Protein AF-A0A969BG82-F1 (afdb_monomer_lite)

Structure (mmCIF, N/CA/C/O backbone):
data_AF-A0A969BG82-F1
#
_entry.id   AF-A0A969BG82-F1
#
loop_
_atom_site.group_PDB
_atom_site.id
_atom_site.type_symbol
_atom_site.label_atom_id
_atom_site.label_alt_id
_atom_site.label_comp_id
_atom_site.label_asym_id
_atom_site.label_entity_id
_atom_site.label_seq_id
_atom_site.pdbx_PDB_ins_code
_atom_site.Cartn_x
_atom_site.Cartn_y
_atom_site.Cartn_z
_atom_site.occupancy
_atom_site.B_iso_or_equiv
_atom_site.auth_seq_id
_atom_site.auth_comp_id
_atom_site.auth_asym_id
_atom_site.auth_atom_id
_atom_site.pdbx_PDB_model_num
ATOM 1 N N . MET A 1 1 ? 8.110 -9.210 -85.775 1.00 44.56 1 MET A N 1
ATOM 2 C CA . MET A 1 1 ? 8.665 -10.424 -85.147 1.00 44.56 1 MET A CA 1
ATOM 3 C C . MET A 1 1 ? 9.737 -9.973 -84.165 1.00 44.56 1 MET A C 1
ATOM 5 O O . MET A 1 1 ? 10.872 -9.786 -84.565 1.00 44.56 1 MET A O 1
ATOM 9 N N . PHE A 1 2 ? 9.349 -9.672 -82.926 1.00 46.12 2 PHE A N 1
ATOM 10 C CA . PHE A 1 2 ? 10.279 -9.348 -81.841 1.00 46.12 2 PHE A CA 1
ATOM 11 C C . PHE A 1 2 ? 9.770 -10.081 -80.601 1.00 46.12 2 PHE A C 1
ATOM 13 O O . PHE A 1 2 ? 8.845 -9.625 -79.936 1.00 46.12 2 PHE A O 1
ATOM 20 N N . GLU A 1 3 ? 10.301 -11.277 -80.367 1.00 50.00 3 GLU A N 1
ATOM 21 C CA . GLU A 1 3 ? 10.049 -12.041 -79.147 1.00 50.00 3 GLU A CA 1
ATOM 22 C C . GLU A 1 3 ? 10.925 -11.455 -78.037 1.00 50.00 3 GLU A C 1
ATOM 24 O O . GLU A 1 3 ? 12.129 -11.701 -77.978 1.00 50.00 3 GLU A O 1
ATOM 29 N N . HIS A 1 4 ? 10.333 -10.644 -77.160 1.00 55.38 4 HIS A N 1
ATOM 30 C CA . HIS A 1 4 ? 11.001 -10.231 -75.930 1.00 55.38 4 HIS A CA 1
ATOM 31 C C . HIS A 1 4 ? 10.999 -11.418 -74.963 1.00 55.38 4 HIS A C 1
ATOM 33 O O . HIS A 1 4 ? 10.015 -11.693 -74.275 1.00 55.38 4 HIS A O 1
ATOM 39 N N . LYS A 1 5 ? 12.109 -12.156 -74.949 1.00 58.31 5 LYS A N 1
ATOM 40 C CA . LYS A 1 5 ? 12.371 -13.230 -73.995 1.00 58.31 5 LYS A CA 1
ATOM 41 C C . LYS A 1 5 ? 12.542 -12.604 -72.610 1.00 58.31 5 LYS A C 1
ATOM 43 O O . LYS A 1 5 ? 13.516 -11.902 -72.359 1.00 58.31 5 LYS A O 1
ATOM 48 N N . ILE A 1 6 ? 11.559 -12.804 -71.738 1.00 65.38 6 ILE A N 1
ATOM 49 C CA . ILE A 1 6 ? 11.626 -12.357 -70.347 1.00 65.38 6 ILE A CA 1
ATOM 50 C C . ILE A 1 6 ? 12.558 -13.330 -69.623 1.00 65.38 6 ILE A C 1
ATOM 52 O O . ILE A 1 6 ? 12.184 -14.470 -69.355 1.00 65.38 6 ILE A O 1
ATOM 56 N N . GLU A 1 7 ? 13.788 -12.904 -69.351 1.00 61.59 7 GLU A N 1
ATOM 57 C CA . GLU A 1 7 ? 14.673 -13.629 -68.445 1.00 61.59 7 GLU A CA 1
ATOM 58 C C . GLU A 1 7 ? 14.149 -13.442 -67.022 1.00 61.59 7 GLU A C 1
ATOM 60 O O . GLU A 1 7 ? 14.086 -12.330 -66.494 1.00 61.59 7 GLU A O 1
ATOM 65 N N . THR A 1 8 ? 13.718 -14.539 -66.402 1.00 59.56 8 THR A N 1
ATOM 66 C CA . THR A 1 8 ? 13.385 -14.567 -64.981 1.00 59.56 8 THR A CA 1
ATOM 67 C C . THR A 1 8 ? 14.682 -14.385 -64.202 1.00 59.56 8 THR A C 1
ATOM 69 O O . THR A 1 8 ? 15.376 -15.364 -63.920 1.00 59.56 8 THR A O 1
ATOM 72 N N . VAL A 1 9 ? 15.032 -13.130 -63.903 1.00 58.47 9 VAL A N 1
ATOM 73 C CA . VAL A 1 9 ? 16.083 -12.810 -62.935 1.00 58.47 9 VAL A CA 1
ATOM 74 C C . VAL A 1 9 ? 15.801 -13.601 -61.669 1.00 58.47 9 VAL A C 1
ATOM 76 O O . VAL A 1 9 ? 14.679 -13.607 -61.160 1.00 58.47 9 VAL A O 1
ATOM 79 N N . GLU A 1 10 ? 16.826 -14.348 -61.276 1.00 58.97 10 GLU A N 1
ATOM 80 C CA . GLU A 1 10 ? 16.863 -15.310 -60.191 1.00 58.97 10 GLU A CA 1
ATOM 81 C C . GLU A 1 10 ? 15.908 -14.919 -59.069 1.00 58.97 10 GLU A C 1
ATOM 83 O O . GLU A 1 10 ? 15.983 -13.819 -58.520 1.00 58.97 10 GLU A O 1
ATOM 88 N N . THR A 1 11 ? 14.990 -15.832 -58.744 1.00 53.72 11 THR A N 1
ATOM 89 C CA . THR A 1 11 ? 14.126 -15.735 -57.571 1.00 53.72 11 THR A CA 1
ATOM 90 C C . THR A 1 11 ? 14.967 -15.233 -56.407 1.00 53.72 11 THR A C 1
ATOM 92 O O . THR A 1 11 ? 15.864 -15.953 -55.960 1.00 53.72 11 THR A O 1
ATOM 95 N N . LEU A 1 12 ? 14.709 -14.001 -55.956 1.00 54.78 12 LEU A N 1
ATOM 96 C CA . LEU A 1 12 ? 15.297 -13.437 -54.750 1.00 54.78 12 LEU A CA 1
ATOM 97 C C . LEU A 1 12 ? 15.125 -14.489 -53.657 1.00 54.78 12 LEU A C 1
ATOM 99 O O . LEU A 1 12 ? 14.021 -14.705 -53.155 1.00 54.78 12 LEU A O 1
ATOM 103 N N . LYS A 1 13 ? 16.210 -15.203 -53.339 1.00 54.97 13 LYS A N 1
ATOM 104 C CA . LYS A 1 13 ? 16.274 -16.110 -52.201 1.00 54.97 13 LYS A CA 1
ATOM 105 C C . LYS A 1 13 ? 16.159 -15.217 -50.977 1.00 54.97 13 LYS A C 1
ATOM 107 O O . LYS A 1 13 ? 17.162 -14.770 -50.430 1.00 54.97 13 LYS A O 1
ATOM 112 N N . ILE A 1 14 ? 14.929 -14.932 -50.565 1.00 59.69 14 ILE A N 1
ATOM 113 C CA . ILE A 1 14 ? 14.624 -14.392 -49.246 1.00 59.69 14 ILE A CA 1
ATOM 114 C C . ILE A 1 14 ? 14.949 -15.537 -48.282 1.00 59.69 14 ILE A C 1
ATOM 116 O O . ILE A 1 14 ? 14.096 -16.334 -47.903 1.00 59.69 14 ILE A O 1
ATOM 120 N N . GLY A 1 15 ? 16.242 -15.699 -48.000 1.00 56.12 15 GLY A N 1
ATOM 121 C CA . GLY A 1 15 ? 16.802 -16.714 -47.121 1.00 56.12 15 GLY A CA 1
ATOM 122 C C . GLY A 1 15 ? 16.526 -16.346 -45.674 1.00 56.12 15 GLY A C 1
ATOM 123 O O . GLY A 1 15 ? 17.444 -16.017 -44.931 1.00 56.12 15 GLY A O 1
ATOM 124 N N . PHE A 1 16 ? 15.256 -16.346 -45.281 1.00 62.94 16 PHE A N 1
ATOM 125 C CA . PHE A 1 16 ? 14.874 -16.239 -43.882 1.00 62.94 16 PHE A CA 1
ATOM 126 C C . PHE A 1 16 ? 14.887 -17.651 -43.294 1.00 62.94 16 PHE A C 1
ATOM 128 O O . PHE A 1 16 ? 13.926 -18.408 -43.428 1.00 62.94 16 PHE A O 1
ATOM 135 N N . ASP A 1 17 ? 16.015 -18.048 -42.704 1.00 76.31 17 ASP A N 1
ATOM 136 C CA . ASP A 1 17 ? 16.112 -19.337 -42.022 1.00 76.31 17 ASP A CA 1
ATOM 137 C C . ASP A 1 17 ? 15.240 -19.299 -40.755 1.00 76.31 17 ASP A C 1
ATOM 139 O O . ASP A 1 17 ? 15.523 -18.577 -39.794 1.00 76.31 17 ASP A O 1
ATOM 143 N N . ILE A 1 18 ? 14.146 -20.066 -40.761 1.00 78.00 18 ILE A N 1
ATOM 144 C CA . ILE A 1 18 ? 13.167 -20.157 -39.666 1.00 78.00 18 ILE A CA 1
ATOM 145 C C . ILE A 1 18 ? 13.864 -20.559 -38.356 1.00 78.00 18 ILE A C 1
ATOM 147 O O . ILE A 1 18 ? 13.463 -20.112 -37.280 1.00 78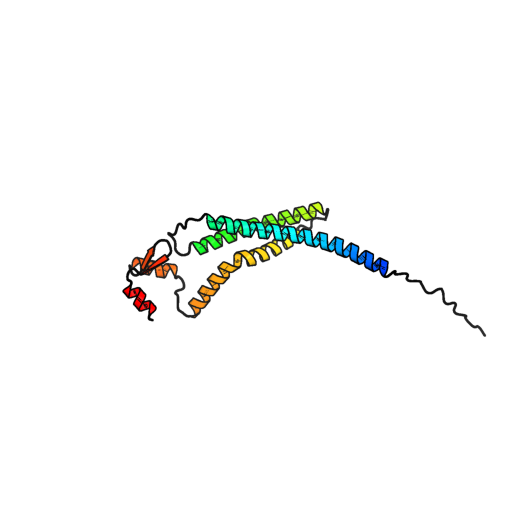.00 18 ILE A O 1
ATOM 151 N N . LYS A 1 19 ? 14.953 -21.340 -38.439 1.00 81.06 19 LYS A N 1
ATOM 152 C CA . LYS A 1 19 ? 15.776 -21.710 -37.278 1.00 81.06 19 LYS A CA 1
ATOM 153 C C . LYS A 1 19 ? 16.417 -20.486 -36.628 1.00 81.06 19 LYS A C 1
ATOM 155 O O . LYS A 1 19 ? 16.350 -20.343 -35.412 1.00 81.06 19 LYS A O 1
ATOM 160 N N . SER A 1 20 ? 16.973 -19.580 -37.427 1.00 79.62 20 SER A N 1
ATOM 161 C CA . SER A 1 20 ? 17.591 -18.339 -36.949 1.00 79.62 20 SER A CA 1
ATOM 162 C C . SER A 1 20 ? 16.562 -17.398 -36.323 1.00 79.62 20 SER A C 1
ATOM 164 O O . SER A 1 20 ? 16.831 -16.807 -35.280 1.00 79.62 20 SER A O 1
ATOM 166 N N . CYS A 1 21 ? 15.354 -17.318 -36.893 1.00 82.19 21 CYS A N 1
ATOM 167 C CA . CYS A 1 21 ? 14.253 -16.543 -36.314 1.00 82.19 21 CYS A CA 1
ATOM 168 C C . CYS A 1 21 ? 13.789 -17.116 -34.965 1.00 82.19 21 CYS A C 1
ATOM 170 O O . CYS A 1 21 ? 13.534 -16.359 -34.027 1.00 82.19 21 CYS A O 1
ATOM 172 N N . LEU A 1 22 ? 13.707 -18.446 -34.851 1.00 84.88 22 LEU A N 1
ATOM 173 C CA . LEU A 1 22 ? 13.316 -19.120 -33.614 1.00 84.88 22 LEU A CA 1
ATOM 174 C C . LEU A 1 22 ? 14.375 -18.936 -32.522 1.00 84.88 22 LEU A C 1
ATOM 176 O O . LEU A 1 22 ? 14.034 -18.576 -31.400 1.00 84.88 22 LEU A O 1
ATOM 180 N N . ILE A 1 23 ? 15.654 -19.128 -32.857 1.00 85.94 23 ILE A N 1
ATOM 181 C CA . ILE A 1 23 ? 16.779 -18.931 -31.932 1.00 85.94 23 ILE A CA 1
ATOM 182 C C . ILE A 1 23 ? 16.812 -17.481 -31.444 1.00 85.94 23 ILE A C 1
ATOM 184 O O . ILE A 1 23 ? 16.885 -17.243 -30.240 1.00 85.94 23 ILE A O 1
ATOM 188 N N . PHE A 1 24 ? 16.694 -16.516 -32.359 1.00 86.75 24 PHE A N 1
ATOM 189 C CA . PHE A 1 24 ? 16.671 -15.101 -32.004 1.00 86.75 24 PHE A CA 1
ATOM 190 C C . PHE A 1 24 ? 15.484 -14.764 -31.098 1.00 86.75 24 PHE A C 1
ATOM 192 O O . PHE A 1 24 ? 15.686 -14.170 -30.043 1.00 86.75 24 PHE A O 1
ATOM 199 N N . GLY A 1 25 ? 14.273 -15.210 -31.454 1.00 87.75 25 GLY A N 1
ATOM 200 C CA . GLY A 1 25 ? 13.064 -14.977 -30.664 1.00 87.75 25 GLY A CA 1
ATOM 201 C C . GLY A 1 25 ? 13.132 -15.583 -29.260 1.00 87.75 25 GLY A C 1
ATOM 202 O O . GLY A 1 25 ? 12.718 -14.941 -28.293 1.00 87.75 25 GLY A O 1
ATOM 203 N N . LEU A 1 26 ? 13.698 -16.786 -29.125 1.00 88.44 26 LEU A N 1
ATOM 204 C CA . LEU A 1 26 ? 13.827 -17.471 -27.837 1.00 88.44 26 LEU A CA 1
ATOM 205 C C . LEU A 1 26 ? 14.875 -16.796 -26.943 1.00 88.44 26 LEU A C 1
ATOM 207 O O . LEU A 1 26 ? 14.617 -16.573 -25.762 1.00 88.44 26 LEU A O 1
ATOM 211 N N . ILE A 1 27 ? 16.019 -16.405 -27.513 1.00 88.69 27 ILE A N 1
ATOM 212 C CA . ILE A 1 27 ? 17.067 -15.662 -26.801 1.00 88.69 27 ILE A CA 1
ATOM 213 C C . ILE A 1 27 ? 16.538 -14.291 -26.370 1.00 88.69 27 ILE A C 1
ATOM 215 O O . ILE A 1 27 ? 16.632 -13.940 -25.194 1.00 88.69 27 ILE A O 1
ATOM 219 N N . SER A 1 28 ? 15.925 -13.532 -27.283 1.00 85.25 28 SER A N 1
ATOM 220 C CA . SER A 1 28 ? 15.382 -12.210 -26.963 1.00 85.25 28 SER A CA 1
ATOM 221 C C . SER A 1 28 ? 14.251 -12.292 -25.943 1.00 85.25 28 SER A C 1
ATOM 223 O O . SER A 1 28 ? 14.208 -11.495 -25.009 1.00 85.25 28 SER A O 1
ATOM 225 N N . GLY A 1 29 ? 13.355 -13.271 -26.089 1.00 87.38 29 GLY A N 1
ATOM 226 C CA . GLY A 1 29 ? 12.220 -13.467 -25.193 1.00 87.38 29 GLY A CA 1
ATOM 227 C C . GLY A 1 29 ? 12.660 -13.859 -23.786 1.00 87.38 29 GLY A C 1
ATOM 228 O O . GLY A 1 29 ? 12.147 -13.306 -22.815 1.00 87.38 29 GLY A O 1
ATOM 229 N N . LEU A 1 30 ? 13.647 -14.751 -23.664 1.00 90.44 30 LEU A N 1
ATOM 230 C CA . LEU A 1 30 ? 14.174 -15.173 -22.368 1.00 90.44 30 LEU A CA 1
ATOM 231 C C . LEU A 1 30 ? 14.923 -14.035 -21.666 1.00 90.44 30 LEU A C 1
ATOM 233 O O . LEU A 1 30 ? 14.703 -13.806 -20.479 1.00 90.44 30 LEU A O 1
ATOM 237 N N . ILE A 1 31 ? 15.761 -13.292 -22.394 1.00 85.94 31 ILE A N 1
ATOM 238 C CA . ILE A 1 31 ? 16.505 -12.152 -21.842 1.00 85.94 31 ILE A CA 1
ATOM 239 C C . ILE A 1 31 ? 15.531 -11.065 -21.375 1.00 85.94 31 ILE A C 1
ATOM 241 O O . ILE A 1 31 ? 15.581 -10.649 -20.217 1.00 85.94 31 ILE A O 1
ATOM 245 N N . LEU A 1 32 ? 14.604 -10.638 -22.237 1.00 82.62 32 LEU A N 1
ATOM 246 C CA . LEU A 1 32 ? 13.635 -9.594 -21.895 1.00 82.62 32 LEU A CA 1
ATOM 247 C C . LEU A 1 32 ? 12.694 -10.039 -20.775 1.00 82.62 32 LEU A C 1
ATOM 249 O O . LEU A 1 32 ? 12.456 -9.277 -19.838 1.00 82.62 32 LEU A O 1
ATOM 253 N N . GLY A 1 33 ? 12.185 -11.269 -20.842 1.00 84.00 33 GLY A N 1
ATOM 254 C CA . GLY A 1 33 ? 11.274 -11.825 -19.847 1.00 84.00 33 GLY A CA 1
ATOM 255 C C . GLY A 1 33 ? 11.923 -11.970 -18.473 1.00 84.00 33 GLY A C 1
ATOM 256 O O . GLY A 1 33 ? 11.320 -11.591 -17.472 1.00 84.00 33 GLY A O 1
ATOM 257 N N . LEU A 1 34 ? 13.167 -12.452 -18.409 1.00 85.81 34 LEU A N 1
ATOM 258 C CA . LEU A 1 34 ? 13.876 -12.612 -17.140 1.00 85.81 34 LEU A CA 1
ATOM 259 C C . LEU A 1 34 ? 14.250 -11.260 -16.524 1.00 85.81 34 LEU A C 1
ATOM 261 O O . LEU A 1 34 ? 14.059 -11.072 -15.326 1.00 85.81 34 LEU A O 1
ATOM 265 N N . ILE A 1 35 ? 14.731 -10.305 -17.327 1.00 81.25 35 ILE A N 1
ATOM 266 C CA . ILE A 1 35 ? 15.088 -8.962 -16.844 1.00 81.25 35 ILE A CA 1
ATOM 267 C C . ILE A 1 35 ? 13.845 -8.246 -16.312 1.00 81.25 35 ILE A C 1
ATOM 269 O O . ILE A 1 35 ? 13.838 -7.775 -15.175 1.00 81.25 35 ILE A O 1
ATOM 273 N N . THR A 1 36 ? 12.773 -8.196 -17.104 1.00 77.06 36 THR A N 1
ATOM 274 C CA . THR A 1 36 ? 11.528 -7.531 -16.693 1.00 77.06 36 THR A CA 1
ATOM 275 C C . THR A 1 36 ? 10.890 -8.241 -15.503 1.00 77.06 36 THR A C 1
ATOM 277 O O . THR A 1 36 ? 10.567 -7.595 -14.506 1.00 77.06 36 THR A O 1
ATOM 280 N N . GLY A 1 37 ? 10.770 -9.568 -15.559 1.00 82.50 37 GLY A N 1
ATOM 281 C CA . GLY A 1 37 ? 10.187 -10.378 -14.495 1.00 82.50 37 GLY A CA 1
ATOM 282 C C . GLY A 1 37 ? 10.938 -10.243 -13.174 1.00 82.50 37 GLY A C 1
ATOM 283 O O . GLY A 1 37 ? 10.302 -10.076 -12.135 1.00 82.50 37 GLY A O 1
ATOM 284 N N . LEU A 1 38 ? 12.274 -10.240 -13.199 1.00 82.69 38 LEU A N 1
ATOM 285 C CA . LEU A 1 38 ? 13.073 -10.076 -11.989 1.00 82.69 38 LEU A CA 1
ATOM 286 C C . LEU A 1 38 ? 12.943 -8.660 -11.422 1.00 82.69 38 LEU A C 1
ATOM 288 O O . LEU A 1 38 ? 12.729 -8.521 -10.225 1.00 82.69 38 LEU A O 1
ATOM 292 N N . ILE A 1 39 ? 13.002 -7.620 -12.260 1.00 79.12 39 ILE A N 1
ATOM 293 C CA . ILE A 1 39 ? 12.856 -6.225 -11.816 1.00 79.12 39 ILE A CA 1
ATOM 294 C C . ILE A 1 39 ? 11.498 -6.014 -11.143 1.00 79.12 39 ILE A C 1
ATOM 296 O O . ILE A 1 39 ? 11.435 -5.597 -9.986 1.00 79.12 39 ILE A O 1
ATOM 300 N N . TYR A 1 40 ? 10.405 -6.330 -11.839 1.00 74.50 40 TYR A N 1
ATOM 301 C CA . TYR A 1 40 ? 9.070 -6.133 -11.282 1.00 74.50 40 TYR A CA 1
ATOM 302 C C . TYR A 1 40 ? 8.827 -7.074 -10.096 1.00 74.50 40 TYR A C 1
ATOM 304 O O . TYR A 1 40 ? 8.364 -6.629 -9.048 1.00 74.50 40 TYR A O 1
ATOM 312 N N . GLY A 1 41 ? 9.205 -8.347 -10.206 1.00 81.12 41 GLY A N 1
ATOM 313 C CA . GLY A 1 41 ? 9.038 -9.330 -9.137 1.00 81.12 41 GLY A CA 1
ATOM 314 C C . GLY A 1 41 ? 9.741 -8.927 -7.840 1.00 81.12 41 GLY A C 1
ATOM 315 O O . GLY A 1 41 ? 9.132 -9.007 -6.772 1.00 81.12 41 GLY A O 1
ATOM 316 N N . LEU A 1 42 ? 10.979 -8.428 -7.919 1.00 80.75 42 LEU A N 1
ATOM 317 C CA . LEU A 1 42 ? 11.729 -8.000 -6.737 1.00 80.75 42 LEU A CA 1
ATOM 318 C C . LEU A 1 42 ? 11.107 -6.755 -6.101 1.00 80.75 42 LEU A C 1
ATOM 320 O O . LEU A 1 42 ? 10.936 -6.723 -4.886 1.00 80.75 42 LEU A O 1
ATOM 324 N N . ILE A 1 43 ? 10.727 -5.758 -6.910 1.00 76.50 43 ILE A N 1
ATOM 325 C CA . ILE A 1 43 ? 10.096 -4.522 -6.425 1.00 76.50 43 ILE A CA 1
ATOM 326 C C . ILE A 1 43 ? 8.791 -4.857 -5.693 1.00 76.50 43 ILE A C 1
ATOM 328 O O . ILE A 1 43 ? 8.635 -4.534 -4.515 1.00 76.50 43 ILE A O 1
ATOM 332 N N . PHE A 1 44 ? 7.866 -5.552 -6.359 1.00 74.62 44 PHE A N 1
ATOM 333 C CA . PHE A 1 44 ? 6.563 -5.886 -5.780 1.00 74.62 44 PHE A CA 1
ATOM 334 C C . PHE A 1 44 ? 6.692 -6.850 -4.588 1.00 74.62 44 PHE A C 1
ATOM 336 O O . PHE A 1 44 ? 5.995 -6.680 -3.583 1.00 74.62 44 PHE A O 1
ATOM 343 N N . GLY A 1 45 ? 7.599 -7.829 -4.663 1.00 81.12 45 GLY A N 1
ATOM 344 C CA . GLY A 1 45 ? 7.848 -8.809 -3.604 1.00 81.12 45 GLY A CA 1
ATOM 345 C C . GLY A 1 45 ? 8.439 -8.190 -2.337 1.00 81.12 45 GLY A C 1
ATOM 346 O O . GLY A 1 45 ? 7.925 -8.431 -1.246 1.00 81.12 45 GLY A O 1
ATOM 347 N N . LEU A 1 46 ? 9.463 -7.338 -2.462 1.00 79.56 46 LEU A N 1
ATOM 348 C CA . LEU A 1 46 ? 10.063 -6.647 -1.314 1.00 79.56 46 LEU A CA 1
ATOM 349 C C . LEU A 1 46 ? 9.067 -5.710 -0.642 1.00 79.56 46 LEU A C 1
ATOM 351 O O . LEU A 1 46 ? 8.940 -5.735 0.580 1.00 79.56 46 LEU A O 1
ATOM 355 N N . ILE A 1 47 ? 8.340 -4.914 -1.427 1.00 74.88 47 ILE A N 1
ATOM 356 C CA . ILE A 1 47 ? 7.372 -3.952 -0.893 1.00 74.88 47 ILE A CA 1
ATOM 357 C C . ILE A 1 47 ? 6.249 -4.684 -0.154 1.00 74.88 47 ILE A C 1
ATOM 359 O O . ILE A 1 47 ? 5.957 -4.362 0.997 1.00 74.88 47 ILE A O 1
ATOM 363 N N . SER A 1 48 ? 5.641 -5.694 -0.785 1.00 72.94 48 SER A N 1
ATOM 364 C CA . SER A 1 48 ? 4.555 -6.461 -0.163 1.00 72.94 48 SER A CA 1
ATOM 365 C C . SER A 1 48 ? 5.025 -7.225 1.078 1.00 72.94 48 SER A C 1
ATOM 367 O O . SER A 1 48 ? 4.368 -7.155 2.118 1.00 72.94 48 SER A O 1
ATOM 369 N N . GLY A 1 49 ? 6.185 -7.884 1.011 1.00 79.81 49 GLY A N 1
ATOM 370 C CA . GLY A 1 49 ? 6.776 -8.616 2.130 1.00 79.81 49 GLY A CA 1
ATOM 371 C C . GLY A 1 49 ? 7.105 -7.719 3.324 1.00 79.81 49 GLY A C 1
ATOM 372 O O . GLY A 1 49 ? 6.754 -8.058 4.455 1.00 79.81 49 GLY A O 1
ATOM 373 N N . LEU A 1 50 ? 7.702 -6.546 3.085 1.00 77.94 50 LEU A N 1
ATOM 374 C CA . LEU A 1 50 ? 7.984 -5.559 4.132 1.00 77.94 50 LEU A CA 1
ATOM 375 C C . LEU A 1 50 ? 6.698 -5.052 4.781 1.00 77.94 50 LEU A C 1
ATOM 377 O O . LEU A 1 50 ? 6.606 -5.049 6.005 1.00 77.94 50 LEU A O 1
ATOM 381 N N . ILE A 1 51 ? 5.691 -4.671 3.992 1.00 72.56 51 ILE A N 1
ATOM 382 C CA . ILE A 1 51 ? 4.421 -4.156 4.523 1.00 72.56 51 ILE A CA 1
ATOM 383 C C . ILE A 1 51 ? 3.718 -5.223 5.371 1.00 72.56 51 ILE A C 1
ATOM 385 O O . ILE A 1 51 ? 3.328 -4.946 6.506 1.00 72.56 51 ILE A O 1
ATOM 389 N N . VAL A 1 52 ? 3.577 -6.449 4.856 1.00 73.88 52 VAL A N 1
ATOM 390 C CA . VAL A 1 52 ? 2.885 -7.543 5.559 1.00 73.88 52 VAL A CA 1
ATOM 391 C C . VAL A 1 52 ? 3.658 -7.986 6.800 1.00 73.88 52 VAL A C 1
ATOM 393 O O . VAL A 1 52 ? 3.049 -8.200 7.853 1.00 73.88 52 VAL A O 1
ATOM 396 N N . GLY A 1 53 ? 4.985 -8.088 6.701 1.00 77.75 53 GLY A N 1
ATOM 397 C CA . GLY A 1 53 ? 5.861 -8.444 7.813 1.00 77.75 53 GLY A CA 1
ATOM 398 C C . GLY A 1 53 ? 5.794 -7.419 8.942 1.00 77.75 53 GLY A C 1
ATOM 399 O O . GLY A 1 53 ? 5.546 -7.789 10.090 1.00 77.75 53 GLY A O 1
ATOM 400 N N . LEU A 1 54 ? 5.909 -6.125 8.622 1.00 71.00 54 LEU A N 1
ATOM 401 C CA . LEU A 1 54 ? 5.807 -5.053 9.616 1.00 71.00 54 LEU A CA 1
ATOM 402 C C . LEU A 1 54 ? 4.397 -4.982 10.220 1.00 71.00 54 LEU A C 1
ATOM 404 O O . LEU A 1 54 ? 4.254 -4.865 11.435 1.00 71.00 54 LEU A O 1
ATOM 408 N N . ALA A 1 55 ? 3.348 -5.099 9.398 1.00 68.44 55 ALA A N 1
ATOM 409 C CA . ALA A 1 55 ? 1.961 -5.062 9.864 1.00 68.44 55 ALA A CA 1
ATOM 410 C C . ALA A 1 55 ? 1.629 -6.231 10.801 1.00 68.44 55 ALA A C 1
ATOM 412 O O . ALA A 1 55 ? 0.859 -6.063 11.748 1.00 68.44 55 ALA A O 1
ATOM 413 N N . SER A 1 56 ? 2.197 -7.409 10.542 1.00 69.56 56 SER A N 1
ATOM 414 C CA . SER A 1 56 ? 2.008 -8.596 11.380 1.00 69.56 56 SER A CA 1
ATOM 415 C C . SER A 1 56 ? 2.852 -8.525 12.653 1.00 69.56 56 SER A C 1
ATOM 417 O O . SER A 1 56 ? 2.352 -8.856 13.726 1.00 69.56 56 SER A O 1
ATOM 419 N N . GLY A 1 57 ? 4.086 -8.017 12.564 1.00 71.81 57 GLY A N 1
ATOM 420 C CA . GLY A 1 57 ? 4.977 -7.831 13.711 1.00 71.81 57 GLY A CA 1
ATOM 421 C C . GLY A 1 57 ? 4.480 -6.778 14.707 1.00 71.81 57 GLY A C 1
ATOM 422 O O . GLY A 1 57 ? 4.504 -7.016 15.913 1.00 71.81 57 GLY A O 1
ATOM 423 N N . LEU A 1 58 ? 3.949 -5.646 14.228 1.00 63.38 58 LEU A N 1
ATOM 424 C CA . LEU A 1 58 ? 3.396 -4.597 15.099 1.00 63.38 58 LEU A CA 1
ATOM 425 C C . LEU A 1 58 ? 2.050 -4.962 15.740 1.00 63.38 58 LEU A C 1
ATOM 427 O O . LEU A 1 58 ? 1.700 -4.393 16.769 1.00 63.38 58 LEU A O 1
ATOM 431 N N . LYS A 1 59 ? 1.288 -5.912 15.184 1.00 60.56 59 LYS A N 1
ATOM 432 C CA . LYS A 1 59 ? 0.034 -6.371 15.809 1.00 60.56 59 LYS A CA 1
ATOM 433 C C . LYS A 1 59 ? 0.259 -7.096 17.142 1.00 60.56 59 LYS A C 1
ATOM 435 O O . LYS A 1 59 ? -0.659 -7.129 17.956 1.00 60.56 59 LYS A O 1
ATOM 440 N N . GLY A 1 60 ? 1.440 -7.680 17.362 1.00 55.44 60 GLY A N 1
ATOM 441 C CA . GLY A 1 60 ? 1.731 -8.499 18.544 1.00 55.44 60 GLY A CA 1
ATOM 442 C C . GLY A 1 60 ? 2.059 -7.719 19.822 1.00 55.44 60 GLY A C 1
ATOM 443 O O . GLY A 1 60 ? 1.917 -8.268 20.909 1.00 55.44 60 GLY A O 1
ATOM 444 N N . SER A 1 61 ? 2.480 -6.453 19.726 1.00 51.38 61 SER A N 1
ATOM 445 C CA . SER A 1 61 ? 3.032 -5.702 20.869 1.00 51.38 61 SER A CA 1
ATOM 446 C C . SER A 1 61 ? 2.021 -4.825 21.613 1.00 51.38 61 SER A C 1
ATOM 448 O O . SER A 1 61 ? 2.364 -4.167 22.596 1.00 51.38 61 SER A O 1
ATOM 450 N N . GLU A 1 62 ? 0.763 -4.793 21.183 1.00 52.81 62 GLU A N 1
ATOM 451 C CA . GLU A 1 62 ? -0.170 -3.771 21.641 1.00 52.81 62 GLU A CA 1
ATOM 452 C C . GLU A 1 62 ? -1.138 -4.325 22.680 1.00 52.81 62 GLU A C 1
ATOM 454 O O . GLU A 1 62 ? -2.291 -4.660 22.401 1.00 52.81 62 GLU A O 1
ATOM 459 N N . LEU A 1 63 ? -0.642 -4.370 23.919 1.00 51.88 63 LEU A N 1
ATOM 460 C CA . LEU A 1 63 ? -1.473 -4.423 25.115 1.00 51.88 63 LEU A CA 1
ATOM 461 C C . LEU A 1 63 ? -2.563 -3.362 24.981 1.00 51.88 63 LEU A C 1
ATOM 463 O O . LEU A 1 63 ? -2.308 -2.163 24.848 1.00 51.88 63 LEU A O 1
ATOM 467 N N . ILE A 1 64 ? -3.793 -3.848 24.913 1.00 52.28 64 ILE A N 1
ATOM 468 C CA . ILE A 1 64 ? -4.947 -3.071 24.514 1.00 52.28 64 ILE A CA 1
ATOM 469 C C . I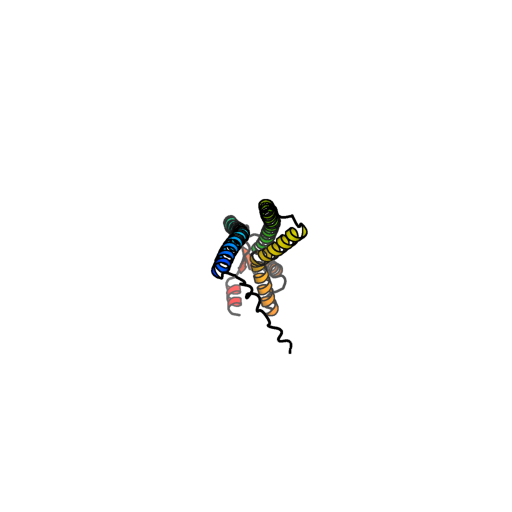LE A 1 64 ? -5.213 -2.037 25.610 1.00 52.28 64 ILE A C 1
ATOM 471 O O . ILE A 1 64 ? -5.835 -2.352 26.620 1.00 52.28 64 ILE A O 1
ATOM 475 N N . ASN A 1 65 ? -4.733 -0.805 25.434 1.00 51.16 65 ASN A N 1
ATOM 476 C CA . ASN A 1 65 ? -5.101 0.293 26.317 1.00 51.16 65 ASN A CA 1
ATOM 477 C C . ASN A 1 65 ? -6.512 0.728 25.919 1.00 51.16 65 ASN A C 1
ATOM 479 O O . ASN A 1 65 ? -6.747 1.414 24.922 1.00 51.16 65 ASN A O 1
ATOM 483 N N . LYS A 1 66 ? -7.470 0.134 26.616 1.00 53.41 66 LYS A N 1
ATOM 484 C CA . LYS A 1 66 ? -8.816 -0.135 26.122 1.00 53.41 66 LYS A CA 1
ATOM 485 C C . LYS A 1 66 ? -9.813 0.933 26.572 1.00 53.41 66 LYS A C 1
ATOM 487 O O . LYS A 1 66 ? -11.001 0.673 26.626 1.00 53.41 66 LYS A O 1
ATOM 492 N N . ASN A 1 67 ? -9.359 2.137 26.899 1.00 54.84 67 ASN A N 1
ATOM 493 C CA . ASN A 1 67 ? -10.226 3.133 27.537 1.00 54.84 67 ASN A CA 1
ATOM 494 C C . ASN A 1 67 ? -11.185 3.836 26.560 1.00 54.84 67 ASN A C 1
ATOM 496 O O . ASN A 1 67 ? -12.199 4.373 26.988 1.00 54.84 67 ASN A O 1
ATOM 500 N N . ASP A 1 68 ? -10.943 3.747 25.248 1.00 55.34 68 ASP A N 1
ATOM 501 C CA . ASP A 1 68 ? -11.757 4.415 24.229 1.00 55.34 68 ASP A CA 1
ATOM 502 C C . ASP A 1 68 ? -12.453 3.425 23.281 1.00 55.34 68 ASP A C 1
ATOM 504 O O . ASP A 1 68 ? -11.810 2.598 22.617 1.00 55.34 68 ASP A O 1
ATOM 508 N N . ALA A 1 69 ? -13.775 3.571 23.141 1.00 56.56 69 ALA A N 1
ATOM 509 C CA . ALA A 1 69 ? -14.560 2.892 22.114 1.00 56.56 69 ALA A CA 1
ATOM 510 C C . ALA A 1 69 ? -14.027 3.232 20.703 1.00 56.56 69 ALA A C 1
ATOM 512 O O . ALA A 1 69 ? -13.710 4.383 20.393 1.00 56.56 69 ALA A O 1
ATOM 513 N N . ASN A 1 70 ? -13.950 2.231 19.820 1.00 63.91 70 ASN A N 1
ATOM 514 C CA . ASN A 1 70 ? -13.453 2.328 18.432 1.00 63.91 70 ASN A CA 1
ATOM 515 C C . ASN A 1 70 ? -11.936 2.577 18.264 1.00 63.91 70 ASN A C 1
ATOM 517 O O . ASN A 1 70 ? -11.491 2.977 17.182 1.00 63.91 70 ASN A O 1
ATOM 521 N N . THR A 1 71 ? -11.119 2.311 19.285 1.00 60.84 71 THR A N 1
ATOM 522 C CA . THR A 1 71 ? -9.645 2.406 19.215 1.00 60.84 71 THR A CA 1
ATOM 523 C C . THR A 1 71 ? -9.033 1.575 18.088 1.00 60.84 71 THR A C 1
ATOM 525 O O . THR A 1 71 ? -8.139 2.068 17.403 1.00 60.84 71 THR A O 1
ATOM 528 N N . GLY A 1 72 ? -9.564 0.379 17.812 1.00 63.31 72 GLY A N 1
ATOM 529 C CA . GLY A 1 72 ? -9.106 -0.461 16.696 1.00 63.31 72 GLY A CA 1
ATOM 530 C C . GLY A 1 72 ? -9.212 0.224 15.327 1.00 63.31 72 GLY A C 1
ATOM 531 O O . GLY A 1 72 ? -8.307 0.103 14.507 1.00 63.31 72 GLY A O 1
ATOM 532 N N . ILE A 1 73 ? -10.256 1.030 15.106 1.00 62.41 73 ILE A N 1
ATOM 533 C CA . ILE A 1 73 ? -10.481 1.740 13.836 1.00 62.41 73 ILE A CA 1
ATOM 534 C C . ILE A 1 73 ? -9.526 2.926 13.715 1.00 62.41 73 ILE A C 1
ATOM 536 O O . ILE A 1 73 ? -8.843 3.059 12.704 1.00 62.41 73 ILE A O 1
ATOM 540 N N . LYS A 1 74 ? -9.408 3.749 14.768 1.00 65.31 74 LYS A N 1
ATOM 541 C CA . LYS A 1 74 ? -8.456 4.876 14.795 1.00 65.31 74 LYS A CA 1
ATOM 542 C C . LYS A 1 74 ? -7.026 4.392 14.553 1.00 65.31 74 LYS A C 1
ATOM 544 O O . LYS A 1 74 ? -6.247 5.058 13.875 1.00 65.31 74 LYS A O 1
ATOM 549 N N . LYS A 1 75 ? -6.692 3.222 15.098 1.00 65.94 75 LYS A N 1
ATOM 550 C CA . LYS A 1 75 ? -5.384 2.600 14.939 1.00 65.94 75 LYS A CA 1
ATOM 551 C C . LYS A 1 75 ? -5.181 2.026 13.545 1.00 65.94 75 LYS A C 1
ATOM 553 O O . LYS A 1 75 ? -4.135 2.273 12.963 1.00 65.94 75 LYS A O 1
ATOM 558 N N . SER A 1 76 ? -6.195 1.378 12.972 1.00 65.38 76 SER A N 1
ATOM 559 C CA . SER A 1 76 ? -6.165 0.932 11.575 1.00 65.38 76 SER A CA 1
ATOM 560 C C . SER A 1 76 ? -5.974 2.106 10.613 1.00 65.38 76 SER A C 1
ATOM 562 O O . SER A 1 76 ? -5.160 2.001 9.708 1.00 65.38 76 SER A O 1
ATOM 564 N N . THR A 1 77 ? -6.639 3.245 10.834 1.00 65.56 77 THR A N 1
ATOM 565 C CA . THR A 1 77 ? -6.445 4.452 10.013 1.00 65.56 77 THR A CA 1
ATOM 566 C C . THR A 1 77 ? -5.035 5.026 10.163 1.00 65.56 77 THR A C 1
ATOM 568 O O . THR A 1 77 ? -4.409 5.366 9.163 1.00 65.56 77 THR A O 1
ATOM 571 N N . LYS A 1 78 ? -4.501 5.100 11.390 1.00 68.06 78 LYS A N 1
ATOM 572 C CA . LYS A 1 78 ? -3.118 5.554 11.621 1.00 68.06 78 LYS A CA 1
ATOM 573 C C . LYS A 1 78 ? -2.099 4.626 10.960 1.00 68.06 78 LYS A C 1
ATOM 575 O O . LYS A 1 78 ? -1.179 5.108 10.313 1.00 68.06 78 LYS A O 1
ATOM 580 N N . ASN A 1 79 ? -2.297 3.317 11.075 1.00 69.31 79 ASN A N 1
ATOM 581 C CA . ASN A 1 79 ? -1.431 2.314 10.469 1.00 69.31 79 ASN A CA 1
ATOM 582 C C . ASN A 1 79 ? -1.478 2.395 8.935 1.00 69.31 79 ASN A C 1
ATOM 584 O O . ASN A 1 79 ? -0.438 2.396 8.291 1.00 69.31 79 ASN A O 1
ATOM 588 N N . THR A 1 80 ? -2.670 2.575 8.354 1.00 66.75 80 THR A N 1
ATOM 589 C CA . THR A 1 80 ? -2.855 2.834 6.919 1.00 66.75 80 THR A CA 1
ATOM 590 C C . THR A 1 80 ? -2.049 4.043 6.451 1.00 66.75 80 THR A C 1
ATOM 592 O O . THR A 1 80 ? -1.333 3.925 5.465 1.00 66.75 80 THR A O 1
ATOM 595 N N . ILE A 1 81 ? -2.126 5.172 7.164 1.00 69.38 81 ILE A N 1
ATOM 596 C CA . ILE A 1 81 ? -1.401 6.402 6.806 1.00 69.38 81 ILE A CA 1
ATOM 597 C C . ILE A 1 81 ? 0.115 6.203 6.909 1.00 69.38 81 ILE A C 1
ATOM 599 O O . ILE A 1 81 ? 0.851 6.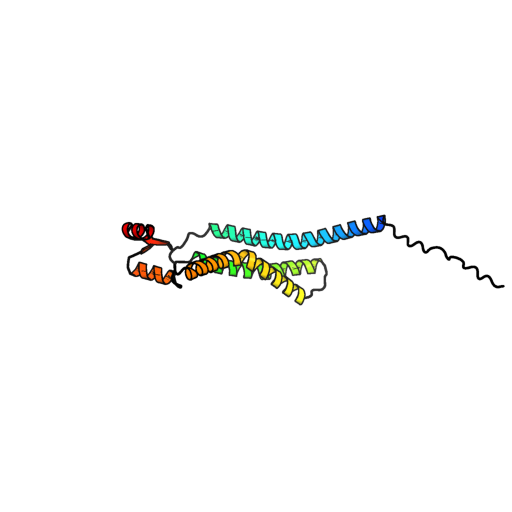649 6.035 1.00 69.38 81 ILE A O 1
ATOM 603 N N . ILE A 1 82 ? 0.587 5.522 7.956 1.00 72.12 82 ILE A N 1
ATOM 604 C CA . ILE A 1 82 ? 2.015 5.226 8.131 1.00 72.12 82 ILE A CA 1
ATOM 605 C C . ILE A 1 82 ? 2.514 4.338 6.984 1.00 72.12 82 ILE A C 1
ATOM 607 O O . ILE A 1 82 ? 3.552 4.628 6.393 1.00 72.12 82 ILE A O 1
ATOM 611 N N . PHE A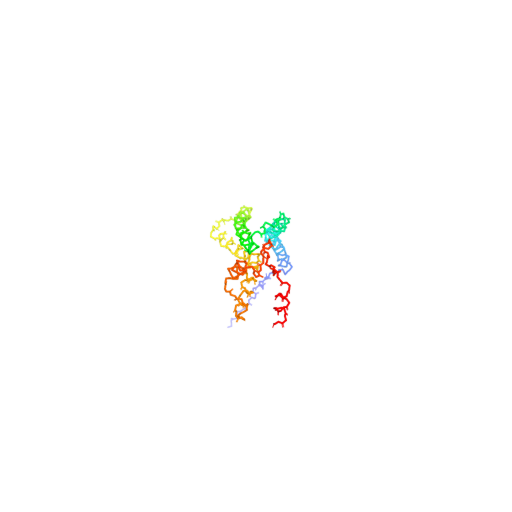 1 83 ? 1.757 3.304 6.611 1.00 69.69 83 PHE A N 1
ATOM 612 C CA . PHE A 1 83 ? 2.133 2.424 5.507 1.00 69.69 83 PHE A CA 1
ATOM 613 C C . PHE A 1 83 ? 2.123 3.123 4.150 1.00 69.69 83 PHE A C 1
ATOM 615 O O . PHE A 1 83 ? 3.071 2.935 3.392 1.00 69.69 83 PHE A O 1
ATOM 622 N N . THR A 1 84 ? 1.122 3.949 3.832 1.00 69.62 84 THR A N 1
ATOM 623 C CA . THR A 1 84 ? 1.129 4.711 2.571 1.00 69.62 84 THR A CA 1
ATOM 624 C C . THR A 1 84 ? 2.246 5.749 2.533 1.00 69.62 84 THR A C 1
ATOM 626 O O . THR A 1 84 ? 2.884 5.903 1.491 1.00 69.62 84 THR A O 1
ATOM 629 N N . LEU A 1 85 ? 2.538 6.410 3.658 1.00 75.88 85 LEU A N 1
ATOM 630 C CA . LEU A 1 85 ? 3.621 7.390 3.753 1.00 75.88 85 LEU A CA 1
ATOM 631 C C . LEU A 1 85 ? 5.011 6.756 3.589 1.00 75.88 85 LEU A C 1
ATOM 633 O O . LEU A 1 85 ? 5.897 7.406 3.048 1.00 75.88 85 LEU A O 1
ATOM 637 N N . ILE A 1 86 ? 5.202 5.505 4.018 1.00 75.44 86 ILE A N 1
ATOM 638 C CA . ILE A 1 86 ? 6.463 4.763 3.843 1.00 75.44 86 ILE A CA 1
ATOM 639 C C . ILE A 1 86 ? 6.547 4.117 2.451 1.00 75.44 86 ILE A C 1
ATOM 641 O O . ILE A 1 86 ? 7.606 4.137 1.823 1.00 75.44 86 ILE A O 1
ATOM 645 N N . ALA A 1 87 ? 5.446 3.563 1.938 1.00 72.94 87 ALA A N 1
ATOM 646 C CA . ALA A 1 87 ? 5.430 2.857 0.656 1.00 72.94 87 ALA A CA 1
ATOM 647 C C . ALA A 1 87 ? 5.702 3.788 -0.540 1.00 72.94 87 ALA A C 1
ATOM 649 O O . ALA A 1 87 ? 6.420 3.407 -1.464 1.00 72.94 87 ALA A O 1
ATOM 650 N N . LEU A 1 88 ? 5.181 5.020 -0.511 1.00 76.62 88 LEU A N 1
ATOM 651 C CA . LEU A 1 88 ? 5.387 6.025 -1.561 1.00 76.62 88 LEU A CA 1
ATOM 652 C C . LEU A 1 88 ? 6.875 6.333 -1.833 1.00 76.62 88 LEU A C 1
ATOM 654 O O . LEU A 1 88 ? 7.335 6.071 -2.944 1.00 76.62 88 LEU A O 1
ATOM 658 N N . PRO A 1 89 ? 7.667 6.838 -0.870 1.00 80.06 89 PRO A N 1
ATOM 659 C CA . PRO A 1 89 ? 9.077 7.134 -1.107 1.00 80.06 89 PRO A CA 1
ATOM 660 C C . PRO A 1 89 ? 9.893 5.870 -1.404 1.00 80.06 89 PRO A C 1
ATOM 662 O O . PRO A 1 89 ? 10.811 5.928 -2.219 1.00 80.06 89 PRO A O 1
ATOM 665 N N . LEU A 1 90 ? 9.540 4.721 -0.814 1.00 79.00 90 LEU A N 1
ATOM 666 C CA . LEU A 1 90 ? 10.230 3.453 -1.063 1.00 79.00 90 LEU A CA 1
ATOM 667 C C . LEU A 1 90 ? 10.074 2.990 -2.522 1.00 79.00 90 LEU A C 1
ATOM 669 O O . LEU A 1 90 ? 11.057 2.591 -3.143 1.00 79.00 90 LEU A O 1
ATOM 673 N N . THR A 1 91 ? 8.866 3.081 -3.089 1.00 74.94 91 THR A N 1
ATOM 674 C CA . THR A 1 91 ? 8.611 2.720 -4.500 1.00 74.94 91 THR A CA 1
ATOM 675 C C . THR A 1 91 ? 9.373 3.620 -5.472 1.00 74.94 91 THR A C 1
ATOM 677 O O . THR A 1 91 ? 9.986 3.125 -6.417 1.00 74.94 91 THR A O 1
ATOM 680 N N . ILE A 1 92 ? 9.392 4.931 -5.211 1.00 77.88 92 ILE A N 1
ATOM 681 C CA . ILE A 1 92 ? 10.107 5.922 -6.026 1.00 77.88 92 ILE A CA 1
ATOM 682 C C . ILE A 1 92 ? 11.617 5.662 -5.971 1.00 77.88 92 ILE A C 1
ATOM 684 O O . ILE A 1 92 ? 12.275 5.650 -7.010 1.00 77.88 92 ILE A O 1
ATOM 688 N N . LEU A 1 93 ? 12.164 5.398 -4.780 1.00 82.31 93 LEU A N 1
ATOM 689 C CA . LEU A 1 93 ? 13.590 5.131 -4.589 1.00 82.31 93 LEU A CA 1
ATOM 690 C C . LEU A 1 93 ? 14.037 3.829 -5.271 1.00 82.31 93 LEU A C 1
ATOM 692 O O . LEU A 1 93 ? 15.079 3.815 -5.924 1.00 82.31 93 LEU A O 1
ATOM 696 N N . LEU A 1 94 ? 13.240 2.760 -5.172 1.00 77.31 94 LEU A N 1
ATOM 697 C CA . LEU A 1 94 ? 13.518 1.489 -5.852 1.00 77.31 94 LEU A CA 1
ATOM 698 C C . LEU A 1 94 ? 13.420 1.606 -7.379 1.00 77.31 94 LEU A C 1
ATOM 700 O O . LEU A 1 94 ? 14.222 1.016 -8.095 1.00 77.31 94 LEU A O 1
ATOM 704 N N . PHE A 1 95 ? 12.465 2.375 -7.904 1.00 75.88 95 PHE A N 1
ATOM 705 C CA . PHE A 1 95 ? 12.364 2.582 -9.350 1.00 75.88 95 PHE A CA 1
ATOM 706 C C . PHE A 1 95 ? 13.517 3.444 -9.878 1.00 75.88 95 PHE A C 1
ATOM 708 O O . PHE A 1 95 ? 14.096 3.141 -10.921 1.00 75.88 95 PHE A O 1
ATOM 715 N N . PHE A 1 96 ? 13.901 4.483 -9.133 1.00 79.25 96 PHE A N 1
ATOM 716 C CA . PHE A 1 96 ? 15.046 5.324 -9.468 1.00 79.25 96 PHE A CA 1
ATOM 717 C C . PHE A 1 96 ? 16.360 4.531 -9.489 1.00 79.25 96 PHE A C 1
ATOM 719 O O . PHE A 1 96 ? 17.139 4.675 -10.431 1.00 79.25 96 PHE A O 1
ATOM 726 N N . SER A 1 97 ? 16.595 3.657 -8.502 1.00 76.75 97 SER A N 1
ATOM 727 C CA . SER A 1 97 ? 17.807 2.828 -8.469 1.00 76.75 97 SER A CA 1
ATOM 728 C C . SER A 1 97 ? 17.877 1.854 -9.649 1.00 76.75 97 SER A C 1
ATOM 730 O O . SER A 1 97 ? 18.941 1.702 -10.247 1.00 76.75 97 SER A O 1
ATOM 732 N N . VAL A 1 98 ? 16.749 1.265 -10.054 1.00 75.50 98 VAL A N 1
ATOM 733 C CA . VAL A 1 98 ? 16.673 0.391 -11.236 1.00 75.50 98 VAL A CA 1
ATOM 734 C C . VAL A 1 98 ? 16.962 1.154 -12.530 1.00 75.50 98 VAL A C 1
ATOM 736 O O . VAL A 1 98 ? 17.745 0.678 -13.352 1.00 75.50 98 VAL A O 1
ATOM 739 N N . LEU A 1 99 ? 16.382 2.345 -12.714 1.00 76.00 99 LEU A N 1
ATOM 740 C CA . LEU A 1 99 ? 16.659 3.172 -13.895 1.00 76.00 99 LEU A CA 1
ATOM 741 C C . LEU A 1 99 ? 18.129 3.603 -13.964 1.00 76.00 99 LEU A C 1
ATOM 743 O O . LEU A 1 99 ? 18.705 3.631 -15.053 1.00 76.00 99 LEU A O 1
ATOM 747 N N . HIS A 1 100 ? 18.739 3.894 -12.810 1.00 77.94 100 HIS A N 1
ATOM 748 C CA . HIS A 1 100 ? 20.154 4.242 -12.722 1.00 77.94 100 HIS A CA 1
ATOM 749 C C . HIS A 1 100 ? 21.063 3.070 -13.126 1.00 77.94 100 HIS A C 1
ATOM 751 O O . HIS A 1 100 ? 21.991 3.263 -13.907 1.00 77.94 100 HIS A O 1
ATOM 757 N N . ILE A 1 101 ? 20.757 1.849 -12.667 1.00 77.50 101 ILE A N 1
ATOM 758 C CA . ILE A 1 101 ? 21.482 0.624 -13.056 1.00 77.50 101 ILE A CA 1
ATOM 759 C C . ILE A 1 101 ? 21.357 0.359 -14.563 1.00 77.50 101 ILE A C 1
ATOM 761 O O . ILE A 1 101 ? 22.321 -0.063 -15.197 1.00 77.50 101 ILE A O 1
ATOM 765 N N . LEU A 1 102 ? 20.189 0.627 -15.151 1.00 75.25 102 LEU A N 1
ATOM 766 C CA . LEU A 1 102 ? 19.933 0.392 -16.574 1.00 75.25 102 LEU A CA 1
ATOM 767 C C . LEU A 1 102 ? 20.531 1.477 -17.492 1.00 75.25 102 LEU A C 1
ATOM 769 O O . LEU A 1 102 ? 20.398 1.380 -18.709 1.00 75.25 102 LEU A O 1
ATOM 773 N N . SER A 1 103 ? 21.180 2.513 -16.936 1.00 74.06 103 SER A N 1
ATOM 774 C CA . SER A 1 103 ? 21.688 3.676 -17.686 1.00 74.06 103 SER A CA 1
ATOM 775 C C . SER A 1 103 ? 20.617 4.315 -18.591 1.00 74.06 103 SER A C 1
ATOM 777 O O . SER A 1 103 ? 20.897 4.848 -19.664 1.00 74.06 103 SER A O 1
ATOM 779 N N . ALA A 1 104 ? 19.351 4.231 -18.171 1.00 70.50 104 ALA A N 1
ATOM 780 C CA . ALA A 1 104 ? 18.225 4.773 -18.912 1.00 70.50 104 ALA A CA 1
ATOM 781 C C . ALA A 1 104 ? 18.059 6.265 -18.599 1.00 70.50 104 ALA A C 1
ATOM 783 O O . ALA A 1 104 ? 18.286 6.713 -17.474 1.00 70.50 104 ALA A O 1
ATOM 784 N N . ASN A 1 105 ? 17.623 7.043 -19.591 1.00 75.19 105 ASN A N 1
ATOM 785 C CA . ASN A 1 105 ? 17.351 8.460 -19.382 1.00 75.19 105 ASN A CA 1
ATOM 786 C C . ASN A 1 105 ? 16.183 8.625 -18.393 1.00 75.19 105 ASN A C 1
ATOM 788 O O . ASN A 1 105 ? 15.126 8.004 -18.542 1.00 75.19 105 ASN A O 1
ATOM 792 N N . ILE A 1 106 ? 16.383 9.436 -17.355 1.00 70.25 106 ILE A N 1
ATOM 793 C CA . ILE A 1 106 ? 15.430 9.586 -16.251 1.00 70.25 106 ILE A CA 1
ATOM 794 C C . ILE A 1 106 ? 14.295 10.531 -16.644 1.00 70.25 106 ILE A C 1
ATOM 796 O O . ILE A 1 106 ? 14.363 11.745 -16.468 1.00 70.25 106 ILE A O 1
ATOM 800 N N . ASN A 1 107 ? 13.196 9.950 -17.120 1.00 78.44 107 ASN A N 1
ATOM 801 C CA . ASN A 1 107 ? 11.943 10.674 -17.297 1.00 78.44 107 ASN A CA 1
ATOM 802 C C . ASN A 1 107 ? 11.255 10.860 -15.937 1.00 78.44 107 ASN A C 1
ATOM 804 O O . ASN A 1 107 ? 10.546 9.972 -15.458 1.00 78.44 107 ASN A O 1
ATOM 808 N N . ILE A 1 108 ? 11.424 12.042 -15.336 1.00 75.00 108 ILE A N 1
ATOM 809 C CA . ILE A 1 108 ? 10.838 12.414 -14.032 1.00 75.00 108 ILE A CA 1
ATOM 810 C C . ILE A 1 108 ? 9.315 12.193 -14.023 1.00 75.00 108 ILE A C 1
ATOM 812 O O . ILE A 1 108 ? 8.757 11.680 -13.057 1.00 75.00 108 ILE A O 1
ATOM 816 N N . LEU A 1 109 ? 8.643 12.514 -15.132 1.00 77.94 109 LEU A N 1
ATOM 817 C CA . LEU A 1 109 ? 7.196 12.345 -15.287 1.00 77.94 109 LEU A CA 1
ATOM 818 C C . LEU A 1 109 ? 6.787 10.859 -15.202 1.00 77.94 109 LEU A C 1
ATOM 820 O O . LEU A 1 109 ? 5.810 10.521 -14.538 1.00 77.94 109 LEU A O 1
ATOM 824 N N . GLY A 1 110 ? 7.580 9.957 -15.791 1.00 76.25 110 GLY A N 1
ATOM 825 C CA . GLY A 1 110 ? 7.353 8.510 -15.725 1.00 76.25 110 GLY A CA 1
ATOM 826 C C . GLY A 1 110 ? 7.576 7.934 -14.325 1.00 76.25 110 GLY A C 1
ATOM 827 O O . GLY A 1 110 ? 6.772 7.127 -13.866 1.00 76.25 110 GLY A O 1
ATOM 828 N N . LEU A 1 111 ? 8.609 8.405 -13.618 1.00 76.19 111 LEU A N 1
ATOM 829 C CA . LEU A 1 111 ? 8.878 8.045 -12.220 1.00 76.19 111 LEU A CA 1
ATOM 830 C C . LEU A 1 111 ? 7.695 8.415 -11.311 1.00 76.19 111 LEU A C 1
ATOM 832 O O . LEU A 1 111 ? 7.250 7.593 -10.510 1.00 76.19 111 LEU A O 1
ATOM 836 N N . VAL A 1 112 ? 7.159 9.632 -11.459 1.00 77.25 112 VAL A N 1
ATOM 837 C CA . VAL A 1 112 ? 6.026 10.114 -10.652 1.00 77.25 112 VAL A CA 1
ATOM 838 C C . VAL A 1 112 ? 4.741 9.352 -10.980 1.00 77.25 112 VAL A C 1
ATOM 840 O O . VAL A 1 112 ? 4.036 8.939 -10.062 1.00 77.25 112 VAL A O 1
ATOM 843 N N . LEU A 1 113 ? 4.443 9.117 -12.262 1.00 80.06 113 LEU A N 1
ATOM 844 C CA . LEU A 1 113 ? 3.258 8.354 -12.672 1.00 80.06 113 LEU A CA 1
ATOM 845 C C . LEU A 1 113 ? 3.313 6.899 -12.194 1.00 80.06 113 LEU A C 1
ATOM 847 O O . LEU A 1 113 ? 2.315 6.379 -11.695 1.00 80.06 113 LEU A O 1
ATOM 851 N N . PHE A 1 114 ? 4.475 6.253 -12.303 1.00 75.69 114 PHE A N 1
ATOM 852 C CA . PHE A 1 114 ? 4.663 4.883 -11.833 1.00 75.69 114 PHE A CA 1
ATOM 853 C C . PHE A 1 114 ? 4.571 4.795 -10.300 1.00 75.69 114 PHE A C 1
ATOM 855 O O . PHE A 1 114 ? 3.871 3.931 -9.764 1.00 75.69 114 PHE A O 1
ATOM 862 N N . GLY A 1 115 ? 5.201 5.733 -9.585 1.00 76.62 115 GLY A N 1
ATOM 863 C CA . GLY A 1 115 ? 5.097 5.847 -8.128 1.00 76.62 115 GLY A CA 1
ATOM 864 C C . GLY A 1 115 ? 3.655 6.066 -7.653 1.00 76.62 115 GLY A C 1
ATOM 865 O O . GLY A 1 115 ? 3.182 5.356 -6.770 1.00 76.62 115 GLY A O 1
ATOM 866 N N . LEU A 1 116 ? 2.912 6.980 -8.285 1.00 78.00 116 LEU A N 1
ATOM 867 C CA . LEU A 1 116 ? 1.496 7.213 -7.975 1.00 78.00 116 LEU A CA 1
ATOM 868 C C . LEU A 1 116 ? 0.622 5.990 -8.272 1.00 78.00 116 LEU A C 1
ATOM 870 O O . LEU A 1 116 ? -0.204 5.619 -7.439 1.00 78.00 116 LEU A O 1
ATOM 874 N N . GLY A 1 117 ? 0.805 5.348 -9.429 1.00 80.06 117 GLY A N 1
ATOM 875 C CA . GLY A 1 117 ? 0.018 4.178 -9.827 1.00 80.06 117 GLY A CA 1
ATOM 876 C C . GLY A 1 117 ? 0.204 2.998 -8.872 1.00 80.06 117 GLY A C 1
ATOM 877 O O . GLY A 1 117 ? -0.772 2.414 -8.396 1.00 80.06 117 GLY A O 1
ATOM 878 N N . THR A 1 118 ? 1.456 2.683 -8.535 1.00 72.62 118 THR A N 1
ATOM 879 C CA . THR A 1 118 ? 1.773 1.608 -7.584 1.00 72.62 118 THR A CA 1
ATOM 880 C C . THR A 1 118 ? 1.279 1.934 -6.175 1.00 72.62 118 THR A C 1
ATOM 882 O O . THR A 1 118 ? 0.647 1.087 -5.544 1.00 72.62 118 THR A O 1
ATOM 885 N N . ALA A 1 119 ? 1.470 3.163 -5.694 1.00 73.75 119 ALA A N 1
ATOM 886 C CA . ALA A 1 119 ? 0.988 3.577 -4.380 1.00 73.75 119 ALA A CA 1
ATOM 887 C C . ALA A 1 119 ? -0.539 3.535 -4.253 1.00 73.75 119 ALA A C 1
ATOM 889 O O . ALA A 1 119 ? -1.048 3.156 -3.198 1.00 73.75 119 ALA A O 1
ATOM 890 N N . LEU A 1 120 ? -1.278 3.868 -5.316 1.00 73.31 120 LEU A N 1
ATOM 891 C CA . LEU A 1 120 ? -2.736 3.760 -5.329 1.00 73.31 120 LEU A CA 1
ATOM 892 C C . LEU A 1 120 ? -3.183 2.291 -5.259 1.00 73.31 120 LEU A C 1
ATOM 894 O O . LEU A 1 120 ? -4.044 1.948 -4.449 1.00 73.31 120 LEU A O 1
ATOM 898 N N . LEU A 1 121 ? -2.562 1.410 -6.054 1.00 71.12 121 LEU A N 1
ATOM 899 C CA . LEU A 1 121 ? -2.857 -0.027 -6.051 1.00 71.12 121 LEU A CA 1
ATOM 900 C C . LEU A 1 121 ? -2.580 -0.662 -4.683 1.00 71.12 121 LEU A C 1
ATOM 902 O O . LEU A 1 121 ? -3.451 -1.336 -4.124 1.00 71.12 121 LEU A O 1
ATOM 906 N N . PHE A 1 122 ? -1.401 -0.414 -4.111 1.00 66.62 122 PHE A N 1
ATOM 907 C CA . PHE A 1 122 ? -1.028 -0.931 -2.791 1.00 66.62 122 PHE A CA 1
ATOM 908 C C . PHE A 1 122 ? -1.855 -0.300 -1.662 1.00 66.62 122 PHE A C 1
ATOM 910 O O . PHE A 1 122 ? -2.294 -1.001 -0.748 1.00 66.62 122 PHE A O 1
ATOM 917 N N . GLY A 1 123 ? -2.129 1.004 -1.738 1.00 66.00 123 GLY A N 1
ATOM 918 C CA . GLY A 1 123 ? -2.960 1.714 -0.767 1.00 66.00 123 GLY A CA 1
ATOM 919 C C . GLY A 1 123 ? -4.390 1.172 -0.705 1.00 66.00 123 GLY A C 1
ATOM 920 O O . GLY A 1 123 ? -4.926 0.969 0.383 1.00 66.00 123 GLY A O 1
ATOM 921 N N . ILE A 1 124 ? -5.002 0.863 -1.850 1.00 64.62 124 ILE A N 1
ATOM 922 C CA . ILE A 1 124 ? -6.359 0.297 -1.889 1.00 64.62 124 ILE A CA 1
ATOM 923 C C . ILE A 1 124 ? -6.365 -1.155 -1.392 1.00 64.62 124 ILE A C 1
ATOM 925 O O . ILE A 1 124 ? -7.189 -1.512 -0.547 1.00 64.62 124 ILE A O 1
ATOM 929 N N . THR A 1 125 ? -5.441 -1.983 -1.884 1.00 62.91 125 THR A N 1
ATOM 930 C CA . THR A 1 125 ? -5.418 -3.431 -1.603 1.00 62.91 125 THR A CA 1
ATOM 931 C C . THR A 1 125 ? -5.070 -3.765 -0.156 1.00 62.91 125 THR A C 1
ATOM 933 O O . THR A 1 125 ? -5.716 -4.628 0.429 1.00 62.91 125 THR A O 1
ATOM 936 N N . PHE A 1 126 ? -4.110 -3.077 0.461 1.00 60.56 126 PHE A N 1
ATOM 937 C CA . PHE A 1 126 ? -3.712 -3.377 1.842 1.00 60.56 126 PHE A CA 1
ATOM 938 C C . PHE A 1 126 ? -4.408 -2.491 2.874 1.00 60.56 126 PHE A C 1
ATOM 940 O O . PHE A 1 126 ? -4.710 -2.943 3.979 1.00 60.56 126 PHE A O 1
ATOM 947 N N . ALA A 1 127 ? -4.684 -1.236 2.525 1.00 59.69 127 ALA A N 1
ATOM 948 C CA . ALA A 1 127 ? -5.161 -0.239 3.476 1.00 59.69 127 ALA A CA 1
ATOM 949 C C . ALA A 1 127 ? -6.674 0.034 3.376 1.00 59.69 127 ALA A C 1
ATOM 951 O O . ALA A 1 127 ? -7.281 0.466 4.360 1.00 59.69 127 ALA A O 1
ATOM 952 N N . GLY A 1 128 ? -7.295 -0.242 2.224 1.00 58.41 128 GLY A N 1
ATOM 953 C CA . GLY A 1 128 ? -8.717 0.011 1.975 1.00 58.41 128 GLY A CA 1
ATOM 954 C C . GLY A 1 128 ? -9.656 -1.054 2.543 1.00 58.41 128 GLY A C 1
ATOM 955 O O . GLY A 1 128 ? -10.735 -0.712 3.024 1.00 58.41 128 GLY A O 1
ATOM 956 N N . ILE A 1 129 ? -9.253 -2.328 2.550 1.00 63.34 129 ILE A N 1
ATOM 957 C CA . ILE A 1 129 ? -10.118 -3.462 2.932 1.00 63.34 129 ILE A CA 1
ATOM 958 C C . ILE A 1 129 ? -10.796 -3.275 4.305 1.00 63.34 129 ILE A C 1
ATOM 960 O O . ILE A 1 129 ? -12.027 -3.328 4.353 1.00 63.34 129 ILE A O 1
ATOM 964 N N . PRO A 1 130 ? -10.079 -3.009 5.417 1.00 64.12 130 PRO A N 1
ATOM 965 C CA . PRO A 1 130 ? -10.725 -2.882 6.725 1.00 64.12 130 PRO A CA 1
ATOM 966 C C . PRO A 1 130 ? -11.631 -1.645 6.832 1.00 64.12 130 PRO A C 1
ATOM 968 O O . PRO A 1 130 ? -12.659 -1.692 7.508 1.00 64.12 130 PRO A O 1
ATOM 971 N N . VAL A 1 131 ? -11.298 -0.547 6.143 1.00 64.62 131 VAL A N 1
ATOM 972 C CA . VAL A 1 131 ? -12.116 0.680 6.133 1.00 64.62 131 VAL A CA 1
ATOM 973 C C . VAL A 1 131 ? -13.407 0.457 5.347 1.00 64.62 131 VAL A C 1
ATOM 975 O O . VAL A 1 131 ? -14.489 0.800 5.827 1.00 64.62 131 VAL A O 1
ATOM 978 N N . ILE A 1 132 ? -13.303 -0.166 4.172 1.00 68.06 132 ILE A N 1
ATOM 979 C CA . ILE A 1 132 ? -14.436 -0.476 3.296 1.00 68.06 132 ILE A CA 1
ATOM 980 C C . ILE A 1 132 ? -15.363 -1.483 3.972 1.00 68.06 132 ILE A C 1
ATOM 982 O O . ILE A 1 132 ? -16.576 -1.277 3.972 1.00 68.06 132 ILE A O 1
ATOM 986 N N . GLN A 1 133 ? -14.819 -2.529 4.600 1.00 71.50 133 GLN A N 1
ATOM 987 C CA . GLN A 1 133 ? -15.613 -3.512 5.339 1.00 71.50 133 GLN A CA 1
ATOM 988 C C . GLN A 1 133 ? -16.408 -2.851 6.469 1.00 71.50 133 GLN A C 1
ATOM 990 O O . GLN A 1 133 ? -17.617 -3.059 6.568 1.00 71.50 133 GLN A O 1
ATOM 995 N N . HIS A 1 134 ? -15.776 -1.995 7.278 1.00 70.06 134 HIS A N 1
ATOM 996 C CA . HIS A 1 134 ? -16.473 -1.327 8.379 1.00 70.06 134 HIS A CA 1
ATOM 997 C C . HIS A 1 134 ? -17.505 -0.297 7.913 1.00 70.06 134 HIS A C 1
ATOM 999 O O . HIS A 1 134 ? -18.587 -0.209 8.502 1.00 70.06 134 HIS A O 1
ATOM 1005 N N . PHE A 1 135 ? -17.187 0.476 6.873 1.00 74.50 135 PHE A N 1
ATOM 1006 C CA . PHE A 1 135 ? -18.113 1.450 6.305 1.00 74.50 135 PHE A CA 1
ATOM 1007 C C . PHE A 1 135 ? -19.326 0.756 5.684 1.00 74.50 135 PHE A C 1
ATOM 1009 O O . PHE A 1 135 ? -20.456 1.150 5.962 1.00 74.50 135 PHE A O 1
ATOM 1016 N N . SER A 1 136 ? -19.099 -0.333 4.945 1.00 75.56 136 SER A N 1
ATOM 1017 C CA . SER A 1 136 ? -20.159 -1.157 4.355 1.00 75.56 136 SER A CA 1
ATOM 1018 C C . SER A 1 136 ? -21.062 -1.755 5.431 1.00 75.56 136 SER A C 1
ATOM 1020 O O . SER A 1 136 ? -22.282 -1.641 5.333 1.00 75.56 136 SER A O 1
ATOM 1022 N N . LEU A 1 137 ? -20.486 -2.308 6.506 1.00 75.44 137 LEU A N 1
ATOM 1023 C CA . LEU A 1 137 ? -21.261 -2.858 7.622 1.00 75.44 137 LEU A CA 1
ATOM 1024 C C . LEU A 1 137 ? -22.135 -1.781 8.280 1.00 75.44 137 LEU A C 1
ATOM 1026 O O . LEU A 1 137 ? -23.313 -2.004 8.553 1.00 75.44 137 LEU A O 1
ATOM 1030 N N . ARG A 1 138 ? -21.576 -0.583 8.496 1.00 77.00 138 ARG A N 1
ATOM 1031 C CA . ARG A 1 138 ? -22.303 0.544 9.092 1.00 77.00 138 ARG A CA 1
ATOM 1032 C C . ARG A 1 138 ? -23.416 1.058 8.168 1.00 77.00 138 ARG A C 1
ATOM 1034 O O . ARG A 1 138 ? -24.480 1.410 8.666 1.00 77.00 138 ARG A O 1
ATOM 1041 N N . LEU A 1 139 ? -23.205 1.048 6.852 1.00 77.00 139 LEU A N 1
ATOM 1042 C CA . LEU A 1 139 ? -24.208 1.407 5.841 1.00 77.00 139 LEU A CA 1
ATOM 1043 C C . LEU A 1 139 ? -25.376 0.416 5.810 1.00 77.00 139 LEU A C 1
ATOM 1045 O O . LEU A 1 139 ? -26.533 0.833 5.813 1.00 77.00 139 LEU A O 1
ATOM 1049 N N . ILE A 1 140 ? -25.077 -0.886 5.823 1.00 81.00 140 ILE A N 1
ATOM 1050 C CA . ILE A 1 140 ? -26.085 -1.956 5.833 1.00 81.00 140 ILE A CA 1
ATOM 1051 C C . ILE A 1 140 ? -26.927 -1.877 7.113 1.00 81.00 140 ILE A C 1
ATOM 1053 O O . ILE A 1 140 ? -28.155 -1.865 7.050 1.00 81.00 140 ILE A O 1
ATOM 1057 N N . LEU A 1 141 ? -26.279 -1.751 8.274 1.00 76.88 141 LEU A N 1
ATOM 1058 C CA . LEU A 1 141 ? -26.968 -1.656 9.564 1.00 76.88 141 LEU A CA 1
ATOM 1059 C C . LEU A 1 141 ? -27.788 -0.363 9.702 1.00 76.88 141 LEU A C 1
ATOM 1061 O O . LEU A 1 141 ? -28.865 -0.380 10.298 1.00 76.88 141 LEU A O 1
ATOM 1065 N N . TRP A 1 142 ? -27.314 0.750 9.129 1.00 75.06 142 TRP A N 1
ATOM 1066 C CA . TRP A 1 142 ? -28.079 1.997 9.083 1.00 75.06 142 TRP A CA 1
ATOM 1067 C C . TRP A 1 142 ? -29.308 1.884 8.174 1.00 75.06 142 TRP A C 1
ATOM 1069 O O . TRP A 1 142 ? -30.396 2.311 8.563 1.00 75.06 142 TRP A O 1
ATOM 1079 N N . LYS A 1 143 ? -29.169 1.252 7.000 1.00 77.44 143 LYS A N 1
ATOM 1080 C CA . LYS A 1 143 ? -30.289 0.994 6.082 1.00 77.44 143 LYS A CA 1
ATOM 1081 C C . LYS A 1 143 ? -31.379 0.141 6.744 1.00 77.44 143 LYS A C 1
ATOM 1083 O O . LYS A 1 143 ? -32.560 0.397 6.530 1.00 77.44 143 LYS A O 1
ATOM 1088 N N . ASN A 1 144 ? -30.985 -0.792 7.609 1.00 78.62 144 ASN A N 1
ATOM 1089 C CA . ASN A 1 144 ? -31.900 -1.629 8.389 1.00 78.62 144 ASN A CA 1
ATOM 1090 C C . ASN A 1 144 ? -32.470 -0.931 9.644 1.00 78.62 144 ASN A C 1
ATOM 1092 O O . ASN A 1 144 ? -33.196 -1.560 10.408 1.00 78.62 144 ASN A O 1
ATOM 1096 N N . ARG A 1 145 ? -32.157 0.357 9.878 1.00 70.88 145 ARG A N 1
ATOM 1097 C CA . ARG A 1 145 ? -32.544 1.151 11.068 1.00 70.88 145 ARG A CA 1
ATOM 1098 C C . ARG A 1 145 ? -32.147 0.529 12.417 1.00 70.88 145 ARG A C 1
ATOM 1100 O O . ARG A 1 145 ? -32.637 0.963 13.455 1.00 70.88 145 ARG A O 1
ATOM 1107 N N . SER A 1 146 ? -31.232 -0.439 12.427 1.00 65.56 146 SER A N 1
ATOM 1108 C CA . SER A 1 146 ? -30.853 -1.180 13.636 1.00 65.56 146 SER A CA 1
ATOM 1109 C C . SER A 1 146 ? -29.836 -0.436 14.510 1.00 65.56 146 SER A C 1
ATOM 1111 O O . SER A 1 146 ? -29.648 -0.806 15.665 1.00 65.56 146 SER A O 1
ATOM 1113 N N . ILE A 1 147 ? -29.169 0.608 13.990 1.00 69.00 147 ILE A N 1
ATOM 1114 C CA . ILE A 1 147 ? -28.197 1.413 14.750 1.00 69.00 147 ILE A CA 1
ATOM 1115 C C . ILE A 1 147 ? -28.331 2.930 14.505 1.00 69.00 147 ILE A C 1
ATOM 1117 O O . ILE A 1 147 ? -28.557 3.361 13.370 1.00 69.00 147 ILE A O 1
ATOM 1121 N N . PRO A 1 148 ? -28.117 3.768 15.539 1.00 69.31 148 PRO A N 1
ATOM 1122 C CA . PRO A 1 148 ? -27.980 5.213 15.383 1.00 69.31 148 PRO A CA 1
ATOM 1123 C C . PRO A 1 148 ? -26.624 5.594 14.760 1.00 69.31 148 PRO A C 1
ATOM 1125 O O . PRO A 1 148 ? -25.604 4.944 14.994 1.00 69.31 148 PRO A O 1
ATOM 1128 N N . TRP A 1 149 ? -26.592 6.706 14.014 1.00 64.75 149 TRP A N 1
ATOM 1129 C CA . TRP A 1 149 ? -25.403 7.207 13.294 1.00 64.75 149 TRP A CA 1
ATOM 1130 C C . TRP A 1 149 ? -24.155 7.373 14.176 1.00 64.75 149 TRP A C 1
ATOM 1132 O O . TRP A 1 149 ? -23.031 7.153 13.724 1.00 64.75 149 TRP A O 1
ATOM 1142 N N . ASN A 1 150 ? -24.343 7.741 15.446 1.00 71.44 150 ASN A N 1
ATOM 1143 C CA . ASN A 1 150 ? -23.263 7.875 16.418 1.00 71.44 150 ASN A CA 1
ATOM 1144 C C . ASN A 1 150 ? -23.395 6.831 17.533 1.00 71.44 150 ASN A C 1
ATOM 1146 O O . ASN A 1 150 ? -23.721 7.150 18.676 1.00 71.44 150 ASN A O 1
ATOM 1150 N N . TYR A 1 151 ? -23.126 5.575 17.175 1.00 74.19 151 TYR A N 1
ATOM 1151 C CA . TYR A 1 151 ? -23.176 4.434 18.091 1.00 74.19 151 TYR A CA 1
ATOM 1152 C C . TYR A 1 151 ? -22.341 4.652 19.366 1.00 74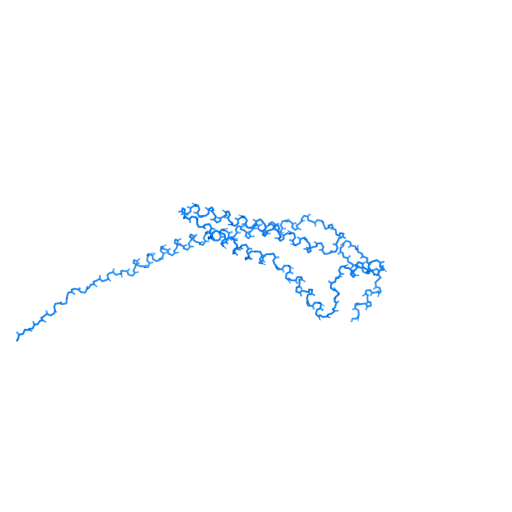.19 151 TYR A C 1
ATOM 1154 O O . TYR A 1 151 ? -22.801 4.350 20.460 1.00 74.19 151 TYR A O 1
ATOM 1162 N N . ALA A 1 152 ? -21.160 5.275 19.253 1.00 74.38 152 ALA A N 1
ATOM 1163 C CA . ALA A 1 152 ? -20.315 5.585 20.409 1.00 74.38 152 ALA A CA 1
ATOM 1164 C C . ALA A 1 152 ? -20.976 6.581 21.377 1.00 74.38 152 ALA A C 1
ATOM 1166 O O . ALA A 1 152 ? -20.898 6.401 22.587 1.00 74.38 152 ALA A O 1
ATOM 1167 N N . ARG A 1 153 ? -21.658 7.614 20.859 1.00 77.94 153 ARG A N 1
ATOM 1168 C CA . ARG A 1 153 ? -22.402 8.572 21.693 1.00 77.94 153 ARG A CA 1
ATOM 1169 C C . ARG A 1 153 ? -23.611 7.921 22.361 1.00 77.94 153 ARG A C 1
ATOM 1171 O O . ARG A 1 153 ? -23.872 8.206 23.520 1.00 77.94 153 ARG A O 1
ATOM 1178 N N . PHE A 1 154 ? -24.329 7.058 21.643 1.00 82.06 154 PHE A N 1
ATOM 1179 C CA . PHE A 1 154 ? -25.465 6.323 22.202 1.00 82.06 154 PHE A CA 1
ATOM 1180 C C . PHE A 1 154 ? -25.037 5.403 23.350 1.00 82.06 154 PHE A C 1
ATOM 1182 O O . PHE A 1 154 ? -25.646 5.431 24.414 1.00 82.06 154 PHE A O 1
ATOM 1189 N N . LEU A 1 155 ? -23.959 4.640 23.158 1.00 81.62 155 LEU A N 1
ATOM 1190 C CA . LEU A 1 155 ? -23.433 3.760 24.197 1.00 81.62 155 LEU A CA 1
ATOM 1191 C C . LEU A 1 155 ? -22.917 4.549 25.400 1.00 81.62 155 LEU A C 1
ATOM 1193 O O . LEU A 1 155 ? -23.265 4.227 26.527 1.00 81.62 155 LEU A O 1
ATOM 1197 N N . LYS A 1 156 ? -22.186 5.645 25.176 1.00 82.19 156 LYS A N 1
ATOM 1198 C CA . LYS A 1 156 ? -21.746 6.515 26.272 1.00 82.19 156 LYS A CA 1
ATOM 1199 C C . LYS A 1 156 ? -22.923 7.097 27.066 1.00 82.19 156 LYS A C 1
ATOM 1201 O O . LYS A 1 156 ? -22.878 7.166 28.280 1.00 82.19 156 LYS A O 1
ATOM 1206 N N . TYR A 1 157 ? -24.014 7.441 26.389 1.00 83.12 157 TYR A N 1
ATOM 1207 C CA . TYR A 1 157 ? -25.227 7.913 27.054 1.00 83.12 157 TYR A CA 1
ATOM 1208 C C . TYR A 1 157 ? -25.948 6.824 27.867 1.00 83.12 157 TYR A C 1
ATOM 1210 O O . TYR A 1 157 ? -26.550 7.103 28.902 1.00 83.12 157 TYR A O 1
ATOM 1218 N N . ALA A 1 158 ? -25.923 5.576 27.395 1.00 83.56 158 ALA A N 1
ATOM 1219 C CA . ALA A 1 158 ? -26.464 4.439 28.133 1.00 83.56 158 ALA A CA 1
ATOM 1220 C C . ALA A 1 158 ? -25.580 4.056 29.337 1.00 83.56 158 ALA A C 1
ATOM 1222 O O . ALA A 1 158 ? -26.113 3.614 30.355 1.00 83.56 158 ALA A O 1
ATOM 1223 N N . ASP A 1 159 ? -24.268 4.279 29.232 1.00 84.56 159 ASP A N 1
ATOM 1224 C CA . ASP A 1 159 ? -23.288 4.176 30.320 1.00 84.56 159 ASP A CA 1
ATOM 1225 C C . ASP A 1 159 ? -23.534 5.247 31.397 1.00 84.56 159 ASP A C 1
ATOM 1227 O O . ASP A 1 159 ? -23.741 4.912 32.563 1.00 84.56 159 ASP A O 1
ATOM 1231 N N . ASP A 1 160 ? -23.717 6.514 30.997 1.00 86.38 160 ASP A N 1
ATOM 1232 C CA . ASP A 1 160 ? -24.104 7.615 31.901 1.00 86.38 160 ASP A CA 1
ATOM 1233 C C . ASP A 1 160 ? -25.420 7.320 32.656 1.00 86.38 160 ASP A C 1
ATOM 1235 O O . ASP A 1 160 ? -25.636 7.770 33.783 1.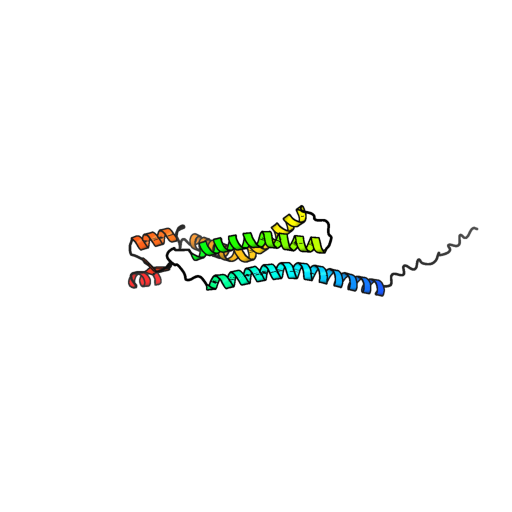00 86.38 160 ASP A O 1
ATOM 1239 N N . ARG A 1 161 ? -26.318 6.539 32.039 1.00 87.56 161 ARG A N 1
ATOM 1240 C CA . ARG A 1 161 ? -27.594 6.086 32.621 1.00 87.56 161 ARG A CA 1
ATOM 1241 C C . ARG A 1 161 ? -27.502 4.760 33.388 1.00 87.56 161 ARG A C 1
ATOM 1243 O O . ARG A 1 161 ? -28.537 4.279 33.847 1.00 87.56 161 ARG A O 1
ATOM 1250 N N . LYS A 1 162 ? -26.309 4.171 33.538 1.00 85.19 162 LYS A N 1
ATOM 1251 C CA . LYS A 1 162 ? -26.060 2.872 34.196 1.00 85.19 162 LYS A CA 1
ATOM 1252 C C . LYS A 1 162 ? -26.886 1.709 33.628 1.00 85.19 162 LYS A C 1
ATOM 1254 O O . LYS A 1 162 ? -27.262 0.783 34.349 1.00 85.19 162 LYS A O 1
ATOM 1259 N N . LEU A 1 163 ? -27.188 1.747 32.332 1.00 84.12 163 LEU A N 1
ATOM 1260 C CA . LEU A 1 163 ? -27.807 0.618 31.626 1.00 84.12 163 LEU A CA 1
ATOM 1261 C C . LEU A 1 163 ? -26.749 -0.394 31.167 1.00 84.12 163 LEU A C 1
ATOM 1263 O O . LEU A 1 163 ? -26.987 -1.604 31.157 1.00 84.12 163 LEU A O 1
ATOM 1267 N N . ILE A 1 164 ? -25.578 0.117 30.805 1.00 87.06 164 ILE A N 1
ATOM 1268 C CA . ILE A 1 164 ? -24.392 -0.626 30.389 1.00 87.06 164 ILE A CA 1
ATOM 1269 C C . ILE A 1 164 ? -23.176 -0.058 31.121 1.00 87.06 164 ILE A C 1
ATOM 1271 O O . ILE A 1 164 ? -23.259 1.046 31.644 1.00 87.06 164 ILE A O 1
ATOM 1275 N N . ASP A 1 165 ? -22.094 -0.823 31.168 1.00 83.19 165 ASP A N 1
ATOM 1276 C CA . ASP A 1 165 ? -20.820 -0.447 31.778 1.00 83.19 165 ASP A CA 1
ATOM 1277 C C . ASP A 1 165 ? -19.689 -0.621 30.756 1.00 83.19 165 ASP A C 1
ATOM 1279 O O . ASP A 1 165 ? -19.640 -1.627 30.025 1.00 83.19 165 ASP A O 1
ATOM 1283 N N . GLN A 1 166 ? -18.793 0.362 30.668 1.00 79.81 166 GLN A N 1
ATOM 1284 C CA . GLN A 1 166 ? -17.653 0.343 29.755 1.00 79.81 166 GLN A CA 1
ATOM 1285 C C . GLN A 1 166 ? -16.428 -0.334 30.395 1.00 79.81 166 GLN A C 1
ATOM 1287 O O . GLN A 1 166 ? -15.519 0.317 30.913 1.00 79.81 166 GLN A O 1
ATOM 1292 N N . VAL A 1 167 ? -16.315 -1.657 30.247 1.00 76.56 167 VAL A N 1
ATOM 1293 C CA . VAL A 1 167 ? -15.134 -2.409 30.700 1.00 76.56 167 VAL A CA 1
ATOM 1294 C C . VAL A 1 167 ? -14.126 -2.526 29.569 1.00 76.56 167 VAL A C 1
ATOM 1296 O O . VAL A 1 167 ? -14.243 -3.382 28.687 1.00 76.56 167 VAL A O 1
ATOM 1299 N N . GLY A 1 168 ? -13.117 -1.653 29.587 1.00 58.56 168 GLY A N 1
ATOM 1300 C CA . GLY A 1 168 ? -12.017 -1.701 28.635 1.00 58.56 168 GLY A CA 1
ATOM 1301 C C . GLY A 1 168 ? -12.528 -1.827 27.194 1.00 58.56 168 GLY A C 1
ATOM 1302 O O . GLY A 1 168 ? -12.354 -2.862 26.548 1.00 58.56 168 GLY A O 1
ATOM 1303 N N . GLY A 1 169 ? -13.247 -0.811 26.718 1.00 66.38 169 GLY A N 1
ATOM 1304 C CA . GLY A 1 169 ? -13.577 -0.616 25.302 1.00 66.38 169 GLY A CA 1
ATOM 1305 C C . GLY A 1 169 ? -14.679 -1.529 24.772 1.00 66.38 169 GLY A C 1
ATOM 1306 O O . GLY A 1 169 ? -15.035 -1.437 23.596 1.00 66.38 169 GLY A O 1
ATOM 1307 N N . ARG A 1 170 ? -15.220 -2.398 25.627 1.00 68.62 170 ARG A N 1
ATOM 1308 C CA . ARG A 1 170 ? -16.441 -3.162 25.393 1.00 68.62 170 ARG A CA 1
ATOM 1309 C C . ARG A 1 170 ? -17.525 -2.607 26.303 1.00 68.62 170 ARG A C 1
ATOM 1311 O O . ARG A 1 170 ? -17.231 -2.143 27.396 1.00 68.62 170 ARG A O 1
ATOM 1318 N N . PHE A 1 171 ? -18.756 -2.669 25.824 1.00 78.62 171 PHE A N 1
ATOM 1319 C CA . PHE A 1 171 ? -19.923 -2.334 26.620 1.00 78.62 171 PHE A CA 1
ATOM 1320 C C . PHE A 1 171 ? -20.577 -3.635 27.053 1.00 78.62 171 PHE A C 1
ATOM 1322 O O . PHE A 1 171 ? -20.912 -4.471 26.210 1.00 78.62 171 PHE A O 1
ATOM 1329 N N . THR A 1 172 ? -20.711 -3.815 28.357 1.00 81.12 172 THR A N 1
ATOM 1330 C CA . THR A 1 172 ? -21.400 -4.950 28.972 1.00 81.12 172 THR A CA 1
ATOM 1331 C C . THR A 1 172 ? -22.664 -4.452 29.646 1.00 81.12 172 THR A C 1
ATOM 1333 O O . THR A 1 172 ? -22.674 -3.367 30.215 1.00 81.12 172 THR A O 1
ATOM 1336 N N . PHE A 1 173 ? -23.751 -5.215 29.571 1.00 85.88 173 PHE A N 1
ATOM 1337 C CA . PHE A 1 173 ? -24.948 -4.883 30.338 1.00 85.88 173 PHE A CA 1
ATOM 1338 C C . PHE A 1 173 ? -24.676 -5.100 31.824 1.00 85.88 173 PHE A C 1
ATOM 1340 O O . PHE A 1 173 ? -24.070 -6.097 32.199 1.00 85.88 173 PHE A O 1
ATOM 1347 N N . ILE A 1 174 ? -25.138 -4.173 32.664 1.00 85.44 174 ILE A N 1
ATOM 1348 C CA . ILE A 1 174 ? -24.995 -4.294 34.125 1.00 85.44 174 ILE A CA 1
ATOM 1349 C C . ILE A 1 174 ? -25.950 -5.365 34.677 1.00 85.44 174 ILE A C 1
ATOM 1351 O O . ILE A 1 174 ? -25.670 -5.991 35.693 1.00 85.44 174 ILE A O 1
ATOM 1355 N N . HIS A 1 175 ? -27.085 -5.582 34.002 1.00 85.06 175 HIS A N 1
ATOM 1356 C CA . HIS A 1 175 ? -28.137 -6.490 34.449 1.00 85.06 175 HIS A CA 1
ATOM 1357 C C . HIS A 1 175 ? -28.382 -7.616 33.435 1.00 85.06 175 HIS A C 1
ATOM 1359 O O . HIS A 1 175 ? -28.893 -7.366 32.339 1.00 85.06 175 HIS A O 1
ATOM 1365 N N . ASP A 1 176 ? -28.156 -8.865 33.848 1.00 82.25 176 ASP A N 1
ATOM 1366 C CA . ASP A 1 176 ? -28.394 -10.066 33.026 1.00 82.25 176 ASP A CA 1
ATOM 1367 C C . ASP A 1 176 ? -29.853 -10.197 32.554 1.00 82.25 176 ASP A C 1
ATOM 1369 O O . ASP A 1 176 ? -30.132 -10.667 31.449 1.00 82.25 176 ASP A O 1
ATOM 1373 N N . LYS A 1 177 ? -30.816 -9.736 33.367 1.00 83.56 177 LYS A N 1
ATOM 1374 C CA . LYS A 1 177 ? -32.247 -9.740 33.007 1.00 83.56 177 LYS A CA 1
ATOM 1375 C C . LYS A 1 177 ? -32.560 -8.812 31.830 1.00 83.56 177 LYS A C 1
ATOM 1377 O O . LYS A 1 177 ? -33.394 -9.133 30.993 1.00 83.56 177 LYS A O 1
ATOM 1382 N N . LEU A 1 178 ? -31.881 -7.666 31.756 1.00 82.12 178 LEU A N 1
ATOM 1383 C CA . LEU A 1 178 ? -32.047 -6.716 30.657 1.00 82.12 178 LEU A CA 1
ATOM 1384 C C . LEU A 1 178 ? -31.444 -7.289 29.367 1.00 82.12 178 LEU A C 1
ATOM 1386 O O . LEU A 1 178 ? -32.059 -7.218 28.306 1.00 82.12 178 LEU A O 1
ATOM 1390 N N . GLN A 1 179 ? -30.268 -7.913 29.476 1.00 84.44 179 GLN A N 1
ATOM 1391 C CA . GLN A 1 179 ? -29.608 -8.581 28.357 1.00 84.44 179 GLN A CA 1
ATOM 1392 C C . GLN A 1 179 ? -30.457 -9.727 27.792 1.00 84.44 179 GLN A C 1
ATOM 1394 O O . GLN A 1 179 ? -30.635 -9.814 26.580 1.00 84.44 179 GLN A O 1
ATOM 1399 N N . SER A 1 180 ? -30.990 -10.592 28.658 1.00 83.25 180 SER A N 1
ATOM 1400 C CA . SER A 1 180 ? -31.811 -11.739 28.245 1.00 83.25 180 SER A CA 1
ATOM 1401 C C . SER A 1 180 ? -33.136 -11.319 27.610 1.00 83.25 180 SER A C 1
ATOM 1403 O O . SER A 1 180 ? -33.529 -11.916 26.612 1.00 83.25 180 SER A O 1
ATOM 1405 N N . HIS A 1 181 ? -33.777 -10.255 28.102 1.00 86.38 181 HIS A N 1
ATOM 1406 C CA . HIS A 1 181 ? -34.965 -9.690 27.460 1.00 86.38 181 HIS A CA 1
ATOM 1407 C C . HIS A 1 181 ? -34.668 -9.182 26.038 1.00 86.38 181 HIS A C 1
ATOM 1409 O O . HIS A 1 181 ? -35.394 -9.505 25.104 1.00 86.38 181 HIS A O 1
ATOM 1415 N N . PHE A 1 182 ? -33.577 -8.429 25.844 1.00 81.12 182 PHE A N 1
ATOM 1416 C CA . PHE A 1 182 ? -33.185 -7.959 24.508 1.00 81.12 182 PHE A CA 1
ATOM 1417 C C . PHE A 1 182 ? -32.691 -9.073 23.579 1.00 81.12 182 PHE A C 1
ATOM 1419 O O . PHE A 1 182 ? -32.763 -8.907 22.370 1.00 81.12 182 PHE A O 1
ATOM 1426 N N . ALA A 1 183 ? -32.199 -10.194 24.111 1.00 83.19 183 ALA A N 1
ATOM 1427 C CA . ALA A 1 183 ? -31.810 -11.352 23.305 1.00 83.19 183 ALA A CA 1
ATOM 1428 C C . ALA A 1 183 ? -33.014 -12.162 22.783 1.00 83.19 183 ALA A C 1
ATOM 1430 O O . ALA A 1 183 ? -32.841 -12.987 21.889 1.00 83.19 183 ALA A O 1
ATOM 1431 N N . GLN A 1 184 ? -34.204 -11.963 23.362 1.00 86.25 184 GLN A N 1
ATOM 1432 C CA . GLN A 1 184 ? -35.445 -12.656 22.995 1.00 86.25 184 GLN A CA 1
ATOM 1433 C C . GLN A 1 184 ? -36.358 -11.845 22.057 1.00 86.25 184 GLN A C 1
ATOM 1435 O O . GLN A 1 184 ? -37.338 -12.400 21.563 1.00 86.25 184 GLN A O 1
ATOM 1440 N N . MET A 1 185 ? -36.058 -10.560 21.828 1.00 73.00 185 MET A N 1
ATOM 1441 C CA . MET A 1 185 ? -36.743 -9.681 20.864 1.00 73.00 185 MET A CA 1
ATOM 1442 C C . MET A 1 185 ? -36.068 -9.720 19.496 1.00 73.00 185 MET A C 1
ATOM 1444 O O . MET A 1 185 ? -36.812 -9.655 18.493 1.00 73.00 185 MET A O 1
#

Foldseek 3Di:
DDDPDDDPDPDPPPVPPVVVVVVVCVVVCCVVCCLVCCLVVVLVVVLVCVLVVVVVVVVPPDPQQQQDAPPVVVVLLVSLVVSLVVSLVSSLVSVVVVCVVVVHDDPVVVSNVRSVVVSVVCSCVPSVVVVVVVVVVLVVCVVVVNADPCNRVVLVVCCVVQQWPRDRNDTHGPDPVVVVVVVVD

Radius of gyration: 32.09 Å; chains: 1; bounding box: 58×34×120 Å

Sequence (185 aa):
MFEHKIETVETLKIGFDIKSCLIFGLISGLILGLITGLIYGLIFGLISGLIVGLASGLKGSELINKNDANTGIKKSTKNTIIFTLIALPLTILLFFSVLHILSANINILGLVLFGLGTALLFGITFAGIPVIQHFSLRLILWKNRSIPWNYARFLKYADDRKLIDQVGGRFTFIHDKLQSHFAQM

pLDDT: mean 73.01, std 10.06, range [44.56, 90.44]

Secondary structure (DSSP, 8-state):
-----------------HHHHHHHHHHHHHHHHHHHHHHHHHHHHHHHHHHHHHHHHHHTS------STTHHHHHHHHHHHHHHHHHHHHHHHHHHHHHHHTT----HHHHHHHHHHHHHHHIIIIIIHHHHHHHHHHHHHHHTT-S-TTHHHHHHHHHHTTSEEEETTEEEES-HHHHHHHHH-